Protein 3SMZ (pdb70)

GO terms:
  GO:0005515 protein binding (F, IPI)
  GO:0003723 RNA binding (F, HDA)

InterPro domains:
  IPR000504 RNA recognition motif domain [PF00076] (61-123)
  IPR000504 RNA recognition motif domain [PF00076] (135-203)
  IPR000504 RNA recognition motif domain [PF00076] (251-292)
  IPR000504 RNA recognition motif domain [PS50102] (59-130)
  IPR000504 RNA recognition motif domain [PS50102] (132-210)
  IPR000504 RNA recognition motif domain [SM00360] (60-126)
  IPR000504 RNA recognition motif domain [SM00360] (133-206)
  IPR000504 RNA recognition motif domain [SM00360] (222-295)
  IPR012677 Nucleotide-binding alpha-beta plait domain superfamily [G3DSA:3.30.70.330] (46-209)
  IPR012677 Nucleotide-binding alpha-beta plait domain superfamily [G3DSA:3.30.70.330] (59-129)
  IPR012677 Nucleotide-binding alpha-beta plait domain superfamily [G3DSA:3.30.70.330] (220-320)
  IPR034633 Ribonucleoprotein PTB-binding 1, RNA recognition motif 1 [cd12663] (59-129)
  IPR034635 Ribonucleoprotein PTB-binding 1, RNA recognition motif 3 [cd12667] (219-306)
  IPR035979 RNA-binding domain superfamily [SSF54928] (57-131)
  IPR035979 RNA-binding domain superfamily [SSF54928] (133-300)
  IPR050502 Eukaryotic RNA-binding [PTHR48025] (129-296)

Foldseek 3Di:
DADPPVLLCVQVVQQVQQLLFQFKKKKAQADLPDDQVNVCVVLVVFDWPDWAAPSNRNMIITGTPGSVSLVVCQVVQAQNDDVNGGMHMDRDWAQQKKKKAFADQVQDQVNQCVLLPVLAAFSGKHFQADSRRSTGLGMIMTGHPDNNSSVVSQVVQLQDDDPPTGMHMDGDTSRPDDNQQQQAQKKKKFQPPPPDDPQVVVQVLLPPQHHWPDWDFADDPVRDGPGMIMTGHPGSVSLVVSQVVQAQCDDDPGRMHMGGQRGDDDRVVSRVSVRVSPDD

Organism: Homo sapiens (NCBI:txid9606)

Solvent-accessible surface area: 14560 Å² total; per-residue (Å²): 159,140,45,89,90,128,58,17,132,144,50,48,98,47,12,72,143,46,20,114,55,32,57,80,0,23,0,138,37,9,1,54,86,0,70,63,114,39,0,71,82,38,1,90,124,34,121,31,133,102,8,115,36,61,92,218,157,10,14,0,75,2,8,1,99,54,10,140,43,0,95,40,0,31,112,54,32,75,117,33,150,20,102,152,105,91,2,42,2,75,53,56,85,37,87,2,1,0,0,0,3,39,2,23,61,99,23,58,22,118,84,0,57,106,29,0,120,100,33,15,38,44,39,2,7,0,0,1,8,5,116,130,12,0,41,9,7,3,0,0,0,0,15,2,110,114,107,88,1,0,41,112,0,51,92,79,2,62,40,67,106,41,68,89,25,81,3,25,1,22,104,23,93,3,58,128,20,64,52,74,77,7,28,1,109,3,0,24,0,32,119,17,22,139,70,37,104,105,49,83,54,0,22,166,27,3,45,72,70,44,90,27,99,43,26,80,16,1,61,15,189,106,53,123,51,62,41,11,0,0,0,32,2,115,41,10,115,50,0,17,58,0,22,61,81,4,70,42,67,75,29,73,78,34,126,5,33,5,14,14,6,1,4,73,36,74,0,160,44,1,18,40,32,27,30,67,45,99,71,186

Secondary structure (DSSP, 8-state):
-PPPHHHHHHHHHHHHHHHH---EEEEE---TT--HHHHHHHTTTS-EEEEEEETTTTEEEEEESSHHHHHHHHHHHTT-EETTEEPEEEEPP-S-EEEEES--TT--HHHHHHHHGGGS-EEEEEEEE-TTT--EEEEEEEEESSHHHHHHHHHHHTT-EETTEE-EEEE--GGG--TTTTS-SEEEEE-PPTT---HHHHHHHT-SSS--SEEEEEE-SS--EEEEEEEE-SSHHHHHHHHHHHTT-EETTEE-EEEEPPSSS-HHHHHHHHHHHT--

B-factor: mean 57.38, std 21.61, range [26.53, 153.76]

Radius of gyration: 21.87 Å; Cα contacts (8 Å, |Δi|>4): 564; chains: 1; bounding box: 36×62×56 Å

Nearest PDB structures (foldseek):
  3h2u-assembly1_B  TM=9.002E-01  e=2.496E-55  Homo sapiens
  7uj1-assembly1_A  TM=8.994E-01  e=2.883E-14  Homo sapiens
  6wmz-assembly2_C  TM=8.693E-01  e=1.329E-14  Homo sapiens
  7uk1-assembly1_B  TM=8.068E-01  e=9.817E-14  Homo sapiens
  5wpa-assembly1_A  TM=7.531E-01  e=3.731E-14  Homo sapiens

Structure (mmCIF, N/CA/C/O backbone):
data_3SMZ
#
_entry.id   3SMZ
#
_cell.length_a   104.020
_cell.length_b   104.020
_cell.length_c   50.420
_cell.angle_alpha   90.00
_cell.angle_beta   90.00
_cell.angle_gamma   120.00
#
_symmetry.space_group_name_H-M   'P 65'
#
loop_
_entity.id
_entity.type
_entity.pdbx_description
1 polymer 'Ribonucleoprotein PTB-binding 1'
2 non-polymer 'SULFATE ION'
3 water water
#
loop_
_atom_site.group_PDB
_atom_site.id
_atom_site.type_symbol
_atom_site.label_atom_id
_atom_site.label_alt_id
_atom_site.label_comp_id
_atom_site.label_asym_id
_atom_site.label_entity_id
_atom_site.label_seq_id
_atom_site.pdbx_PDB_ins_code
_atom_site.Cartn_x
_atom_site.Cartn_y
_atom_site.Cartn_z
_atom_site.occupancy
_atom_site.B_iso_or_equiv
_atom_site.auth_seq_id
_atom_site.auth_comp_id
_atom_site.auth_asym_id
_atom_site.auth_atom_id
_atom_site.pdbx_PDB_model_num
ATOM 1 N N . HIS A 1 1 ? 20.780 90.268 4.130 1.00 100.31 37 HIS A N 1
ATOM 2 C CA . HIS A 1 1 ? 21.215 88.908 3.826 1.00 97.37 37 HIS A CA 1
ATOM 3 C C . HIS A 1 1 ? 21.991 88.286 4.994 1.00 98.95 37 HIS A C 1
ATOM 4 O O . HIS A 1 1 ? 22.208 87.074 4.998 1.00 96.59 37 HIS A O 1
ATOM 11 N N . MET A 1 2 ? 22.393 89.104 5.982 1.00 95.73 38 MET A N 1
ATOM 12 C CA . MET A 1 2 ? 23.108 88.626 7.163 1.00 95.42 38 MET A CA 1
ATOM 13 C C . MET A 1 2 ? 22.120 88.503 8.331 1.00 92.90 38 MET A C 1
ATOM 14 O O . MET A 1 2 ? 21.518 89.503 8.739 1.00 94.25 38 MET A O 1
ATOM 19 N N . LEU A 1 3 ? 21.920 87.271 8.831 1.00 81.89 39 LEU A N 1
ATOM 20 C CA . LEU A 1 3 ? 21.044 87.023 9.981 1.00 78.95 39 LEU A CA 1
ATOM 21 C C . LEU A 1 3 ? 21.868 87.231 11.256 1.00 83.26 39 LEU A C 1
ATOM 22 O O . LEU A 1 3 ? 23.097 87.210 11.171 1.00 83.31 39 LEU A O 1
ATOM 27 N N . ASP A 1 4 ? 21.227 87.469 12.423 1.00 81.22 40 ASP A N 1
ATOM 28 C CA . ASP A 1 4 ? 21.997 87.674 13.656 1.00 85.13 40 ASP A CA 1
ATOM 29 C C . ASP A 1 4 ? 22.714 86.369 14.067 1.00 86.70 40 ASP A C 1
ATOM 30 O O . ASP A 1 4 ? 22.208 85.279 13.763 1.00 83.20 40 ASP A O 1
ATOM 35 N N . PRO A 1 5 ? 23.921 86.465 14.684 1.00 84.08 41 PRO A N 1
ATOM 36 C CA . PRO A 1 5 ? 24.683 85.252 15.033 1.00 82.68 41 PRO A CA 1
ATOM 37 C C . PRO A 1 5 ? 23.917 84.208 15.858 1.00 83.27 41 PRO A C 1
ATOM 38 O O . PRO A 1 5 ? 24.339 83.057 15.875 1.00 79.71 41 PRO A O 1
ATOM 42 N N . GLU A 1 6 ? 22.810 84.614 16.529 1.00 80.90 42 GLU A N 1
ATOM 43 C CA . GLU A 1 6 ? 21.942 83.760 17.344 1.00 79.17 42 GLU A CA 1
ATOM 44 C C . GLU A 1 6 ? 21.068 82.891 16.430 1.00 77.93 42 GLU A C 1
ATOM 45 O O . GLU A 1 6 ? 20.914 81.705 16.700 1.00 74.25 42 GLU A O 1
ATOM 51 N N . GLU A 1 7 ? 20.500 83.484 15.360 1.00 74.90 43 GLU A N 1
ATOM 52 C CA . GLU A 1 7 ? 19.665 82.772 14.388 1.00 71.26 43 GLU A CA 1
ATOM 53 C C . GLU A 1 7 ? 20.504 81.766 13.614 1.00 71.41 43 GLU A C 1
ATOM 54 O O . GLU A 1 7 ? 20.076 80.624 13.464 1.00 68.79 43 GLU A O 1
ATOM 60 N N . ILE A 1 8 ? 21.715 82.181 13.175 1.00 67.90 44 ILE A N 1
ATOM 61 C CA . ILE A 1 8 ? 22.677 81.350 12.452 1.00 65.99 44 ILE A CA 1
ATOM 62 C C . ILE A 1 8 ? 23.013 80.108 13.301 1.00 69.81 44 ILE A C 1
ATOM 63 O O . ILE A 1 8 ? 22.902 78.993 12.786 1.00 68.11 44 ILE A O 1
ATOM 68 N N . ARG A 1 9 ? 23.347 80.294 14.602 1.00 68.38 45 ARG A N 1
ATOM 69 C CA . ARG A 1 9 ? 23.665 79.188 15.520 1.00 67.24 45 ARG A CA 1
ATOM 70 C C . ARG A 1 9 ? 22.508 78.165 15.553 1.00 65.45 45 ARG A C 1
ATOM 71 O O . ARG A 1 9 ? 22.742 76.996 15.256 1.00 62.47 45 ARG A O 1
ATOM 79 N N . LYS A 1 10 ? 21.266 78.639 15.822 1.00 60.13 46 LYS A N 1
ATOM 80 C CA . LYS A 1 10 ? 20.031 77.858 15.899 1.00 56.70 46 LYS A CA 1
ATOM 81 C C . LYS A 1 10 ? 19.811 77.024 14.619 1.00 56.66 46 LYS A C 1
ATOM 82 O O . LYS A 1 10 ? 19.514 75.839 14.726 1.00 54.08 46 LYS A O 1
ATOM 88 N N . ARG A 1 11 ? 19.989 77.640 13.431 1.00 51.21 47 ARG A N 1
ATOM 89 C CA . ARG A 1 11 ? 19.813 77.007 12.126 1.00 48.13 47 ARG A CA 1
ATOM 90 C C . ARG A 1 11 ? 20.875 75.939 11.864 1.00 51.52 47 ARG A C 1
ATOM 91 O O . ARG A 1 11 ? 20.520 74.785 11.599 1.00 45.55 47 ARG A O 1
ATOM 99 N N . LEU A 1 12 ? 22.174 76.297 12.014 1.00 52.71 48 LEU A N 1
ATOM 100 C CA . LEU A 1 12 ? 23.266 75.362 11.732 1.00 52.38 48 LEU A CA 1
ATOM 101 C C . LEU A 1 12 ? 23.237 74.139 12.637 1.00 57.25 48 LEU A C 1
ATOM 102 O O . LEU A 1 12 ? 23.441 73.027 12.143 1.00 56.53 48 LEU A O 1
ATOM 107 N N . GLU A 1 13 ? 22.880 74.334 13.912 1.00 54.01 49 GLU A N 1
ATOM 108 C CA . GLU A 1 13 ? 22.777 73.278 14.914 1.00 52.75 49 GLU A CA 1
ATOM 109 C C . GLU A 1 13 ? 21.587 72.368 14.656 1.00 51.59 49 GLU A C 1
ATOM 110 O O . GLU A 1 13 ? 21.714 71.172 14.866 1.00 49.43 49 GLU A O 1
ATOM 116 N N . HIS A 1 14 ? 20.439 72.919 14.232 1.00 49.10 50 HIS A N 1
ATOM 117 C CA . HIS A 1 14 ? 19.259 72.102 13.909 1.00 47.24 50 HIS A CA 1
ATOM 118 C C . HIS A 1 14 ? 19.583 71.176 12.720 1.00 46.77 50 HIS A C 1
ATOM 119 O O . HIS A 1 14 ? 19.331 69.975 12.806 1.00 43.36 50 HIS A O 1
ATOM 126 N N . THR A 1 15 ? 20.173 71.725 11.635 1.00 43.67 51 THR A N 1
ATOM 127 C CA . THR A 1 15 ? 20.565 70.930 10.457 1.00 40.95 51 THR A CA 1
ATOM 128 C C . THR A 1 15 ? 21.573 69.836 10.858 1.00 43.31 51 THR A C 1
ATOM 129 O O . THR A 1 15 ? 21.387 68.691 10.459 1.00 40.27 51 THR A O 1
ATOM 133 N N . GLU A 1 16 ? 22.627 70.198 11.629 1.00 43.85 52 GLU A N 1
ATOM 134 C CA . GLU A 1 16 ? 23.664 69.278 12.101 1.00 45.34 52 GLU A CA 1
ATOM 135 C C . GLU A 1 16 ? 23.036 68.101 12.860 1.00 47.40 52 GLU A C 1
ATOM 136 O O . GLU A 1 16 ? 23.316 66.949 12.527 1.00 44.79 52 GLU A O 1
ATOM 142 N N . ARG A 1 17 ? 22.168 68.420 13.856 1.00 45.45 53 ARG A N 1
ATOM 143 C CA A ARG A 1 17 ? 21.424 67.477 14.701 0.50 44.44 53 ARG A CA 1
ATOM 144 C CA B ARG A 1 17 ? 21.463 67.439 14.691 0.50 44.62 53 ARG A CA 1
ATOM 145 C C . ARG A 1 17 ? 20.567 66.546 13.815 1.00 44.78 53 ARG A C 1
ATOM 146 O O . ARG A 1 17 ? 20.573 65.324 13.980 1.00 41.26 53 ARG A O 1
ATOM 161 N N . GLN A 1 18 ? 19.833 67.136 12.860 1.00 41.74 54 GLN A N 1
ATOM 162 C CA . GLN A 1 18 ? 18.985 66.372 11.957 1.00 39.26 54 GLN A CA 1
ATOM 163 C C . GLN A 1 18 ? 19.829 65.434 11.087 1.00 40.45 54 GLN A C 1
ATOM 164 O O . GLN A 1 18 ? 19.518 64.243 11.013 1.00 37.41 54 GLN A O 1
ATOM 170 N N . PHE A 1 19 ? 20.904 65.956 10.458 1.00 38.56 55 PHE A N 1
ATOM 171 C CA . PHE A 1 19 ? 21.763 65.159 9.575 1.00 38.42 55 PHE A CA 1
ATOM 172 C C . PHE A 1 19 ? 22.370 63.970 10.322 1.00 42.65 55 PHE A C 1
ATOM 173 O O . PHE A 1 19 ? 22.335 62.858 9.801 1.00 41.29 55 PHE A O 1
ATOM 181 N N . ARG A 1 20 ? 22.930 64.215 11.534 1.00 41.56 56 ARG A N 1
ATOM 182 C CA . ARG A 1 20 ? 23.602 63.206 12.350 1.00 42.40 56 ARG A CA 1
ATOM 183 C C . ARG A 1 20 ? 22.637 62.228 13.016 1.00 47.27 56 ARG A C 1
ATOM 184 O O . ARG A 1 20 ? 23.105 61.261 13.610 1.00 48.20 56 ARG A O 1
ATOM 192 N N . ASN A 1 21 ? 21.314 62.449 12.923 1.00 43.33 57 ASN A N 1
ATOM 193 C CA . ASN A 1 21 ? 20.335 61.569 13.549 1.00 42.80 57 ASN A CA 1
ATOM 194 C C . ASN A 1 21 ? 20.098 60.286 12.719 1.00 44.14 57 ASN A C 1
ATOM 195 O O . ASN A 1 21 ? 19.049 60.084 12.106 1.00 43.44 57 ASN A O 1
ATOM 200 N N . ARG A 1 22 ? 21.108 59.432 12.706 1.00 40.62 58 ARG A N 1
ATOM 201 C CA . ARG A 1 22 ? 21.148 58.140 12.018 1.00 38.79 58 ARG A CA 1
ATOM 202 C C . ARG A 1 22 ? 21.568 57.153 13.105 1.00 40.62 58 ARG A C 1
ATOM 203 O O . ARG A 1 22 ? 22.765 57.037 13.412 1.00 39.61 58 ARG A O 1
ATOM 211 N N . ARG A 1 23 ? 20.551 56.491 13.706 1.00 35.13 59 ARG A N 1
ATOM 212 C CA A ARG A 1 23 ? 20.671 55.588 14.864 0.50 35.75 59 ARG A CA 1
ATOM 213 C CA B ARG A 1 23 ? 20.700 55.597 14.863 0.50 35.55 59 ARG A CA 1
ATOM 214 C C . ARG A 1 23 ? 20.792 54.094 14.519 1.00 39.95 59 ARG A C 1
ATOM 215 O O . ARG A 1 23 ? 21.099 53.290 15.398 1.00 41.07 59 ARG A O 1
ATOM 230 N N . LYS A 1 24 ? 20.497 53.716 13.279 1.00 36.24 60 LYS A N 1
ATOM 231 C CA . LYS A 1 24 ? 20.453 52.327 12.835 1.00 35.81 60 LYS A CA 1
ATOM 232 C C . LYS A 1 24 ? 21.711 51.867 12.123 1.00 39.01 60 LYS A C 1
ATOM 233 O O . LYS A 1 24 ? 22.204 52.535 11.217 1.00 38.26 60 LYS A O 1
ATOM 239 N N . ILE A 1 25 ? 22.235 50.703 12.547 1.00 34.34 61 ILE A N 1
ATOM 240 C CA . ILE A 1 25 ? 23.421 50.170 11.905 1.00 33.46 61 ILE A CA 1
ATOM 241 C C . ILE A 1 25 ? 23.153 48.763 11.408 1.00 35.32 61 ILE A C 1
ATOM 242 O O . ILE A 1 25 ? 22.247 48.080 11.878 1.00 34.33 61 ILE A O 1
ATOM 247 N N . LEU A 1 26 ? 23.987 48.324 10.481 1.00 33.09 62 LEU A N 1
ATOM 248 C CA . LEU A 1 26 ? 23.914 46.990 9.938 1.00 33.76 62 LEU A CA 1
ATOM 249 C C . LEU A 1 26 ? 25.260 46.334 10.141 1.00 37.04 62 LEU A C 1
ATOM 250 O O . LEU A 1 26 ? 26.283 46.876 9.735 1.00 36.59 62 LEU A O 1
ATOM 255 N N . ILE A 1 27 ? 25.269 45.203 10.846 1.00 33.66 63 ILE A N 1
ATOM 256 C CA . ILE A 1 27 ? 26.490 44.420 11.054 1.00 32.26 63 ILE A CA 1
ATOM 257 C C . ILE A 1 27 ? 26.420 43.212 10.139 1.00 36.62 63 ILE A C 1
ATOM 258 O O . ILE A 1 27 ? 25.402 42.524 10.108 1.00 37.44 63 ILE A O 1
ATOM 263 N N . ARG A 1 28 ? 27.498 42.954 9.402 1.00 33.89 64 ARG A N 1
ATOM 264 C CA . ARG A 1 28 ? 27.579 41.826 8.486 1.00 34.58 64 ARG A CA 1
ATOM 265 C C . ARG A 1 28 ? 28.817 41.009 8.829 1.00 39.72 64 ARG A C 1
ATOM 266 O O . ARG A 1 28 ? 29.743 41.546 9.417 1.00 38.29 64 ARG A O 1
ATOM 274 N N . GLY A 1 29 ? 28.831 39.738 8.441 1.00 39.24 65 GLY A N 1
ATOM 275 C CA . GLY A 1 29 ? 29.966 38.844 8.646 1.00 40.08 65 GLY A CA 1
ATOM 276 C C . GLY A 1 29 ? 29.959 38.086 9.951 1.00 46.33 65 GLY A C 1
ATOM 277 O O . GLY A 1 29 ? 30.978 37.497 10.315 1.00 48.00 65 GLY A O 1
ATOM 278 N N . LEU A 1 30 ? 28.832 38.103 10.685 1.00 41.67 66 LEU A N 1
ATOM 279 C CA . LEU A 1 30 ? 28.750 37.414 11.974 1.00 41.00 66 LEU A CA 1
ATOM 280 C C . LEU A 1 30 ? 28.793 35.867 11.839 1.00 47.70 66 LEU A C 1
ATOM 281 O O . LEU A 1 30 ? 28.337 35.345 10.827 1.00 47.11 66 LEU A O 1
ATOM 286 N N . PRO A 1 31 ? 29.246 35.124 12.876 1.00 47.51 67 PRO A N 1
ATOM 287 C CA . PRO A 1 31 ? 29.191 33.651 12.8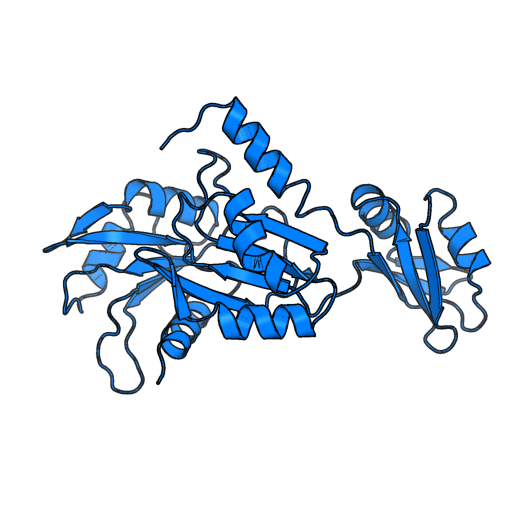06 1.00 49.68 67 PRO A CA 1
ATOM 288 C C . PRO A 1 31 ? 27.760 33.131 12.607 1.00 56.75 67 PRO A C 1
ATOM 289 O O . PRO A 1 31 ? 26.803 33.733 13.112 1.00 55.78 67 PRO A O 1
ATOM 293 N N . GLY A 1 32 ? 27.633 32.032 11.865 1.00 54.47 68 GLY A N 1
ATOM 294 C CA . GLY A 1 32 ? 26.358 31.384 11.565 1.00 55.11 68 GLY A CA 1
ATOM 295 C C . GLY A 1 32 ? 25.583 30.900 12.782 1.00 59.60 68 GLY A C 1
ATOM 296 O O . GLY A 1 32 ? 24.372 30.662 12.684 1.00 61.48 68 GLY A O 1
ATOM 297 N N . ASP A 1 33 ? 26.262 30.795 13.943 1.00 53.29 69 ASP A N 1
ATOM 298 C CA . ASP A 1 33 ? 25.675 30.414 15.227 1.00 52.52 69 ASP A CA 1
ATOM 299 C C . ASP A 1 33 ? 25.549 31.628 16.231 1.00 52.87 69 ASP A C 1
ATOM 300 O O . ASP A 1 33 ? 25.349 31.400 17.432 1.00 53.62 69 ASP A O 1
ATOM 305 N N . VAL A 1 34 ? 25.678 32.889 15.745 1.00 45.37 70 VAL A N 1
ATOM 306 C CA . VAL A 1 34 ? 25.569 34.132 16.552 1.00 42.47 70 VAL A CA 1
ATOM 307 C C . VAL A 1 34 ? 24.154 34.262 17.179 1.00 45.65 70 VAL A C 1
ATOM 308 O O . VAL A 1 34 ? 23.160 33.892 16.559 1.00 45.67 70 VAL A O 1
ATOM 312 N N . THR A 1 35 ? 24.068 34.857 18.365 1.00 41.76 71 THR A N 1
ATOM 313 C CA . THR A 1 35 ? 22.774 35.098 19.011 1.00 40.58 71 THR A CA 1
ATOM 314 C C . THR A 1 35 ? 22.545 36.616 19.214 1.00 40.97 71 THR A C 1
ATOM 315 O O . THR A 1 35 ? 23.502 37.393 19.131 1.00 37.85 71 THR A O 1
ATOM 319 N N . ASN A 1 36 ? 21.289 37.032 19.521 1.00 37.95 72 ASN A N 1
ATOM 320 C CA . ASN A 1 36 ? 21.000 38.439 19.833 1.00 37.05 72 ASN A CA 1
ATOM 321 C C . ASN A 1 36 ? 21.790 38.853 21.073 1.00 39.46 72 ASN A C 1
ATOM 322 O O . ASN A 1 36 ? 22.436 39.909 21.047 1.00 37.64 72 ASN A O 1
ATOM 327 N N . GLN A 1 37 ? 21.798 37.993 22.137 1.00 36.79 73 GLN A N 1
ATOM 328 C CA . GLN A 1 37 ? 22.565 38.272 23.356 1.00 36.16 73 GLN A CA 1
ATOM 329 C C . GLN A 1 37 ? 24.050 38.509 23.061 1.00 38.47 73 GLN A C 1
ATOM 330 O O . GLN A 1 37 ? 24.625 39.434 23.615 1.00 39.13 73 GLN A O 1
ATOM 336 N N . GLU A 1 38 ? 24.659 37.712 22.188 1.00 36.85 74 GLU A N 1
ATOM 337 C CA . GLU A 1 38 ? 26.080 37.873 21.850 1.00 36.72 74 GLU A CA 1
ATOM 338 C C . GLU A 1 38 ? 26.374 39.266 21.230 1.00 38.30 74 GLU A C 1
ATOM 339 O O . GLU A 1 38 ? 27.388 39.894 21.563 1.00 36.81 74 GLU A O 1
ATOM 345 N N . VAL A 1 39 ? 25.497 39.740 20.350 1.00 33.95 75 VAL A N 1
ATOM 346 C CA . VAL A 1 39 ? 25.647 41.071 19.725 1.00 34.00 75 VAL A CA 1
ATOM 347 C C . VAL A 1 39 ? 25.419 42.134 20.808 1.00 35.18 75 VAL A C 1
ATOM 348 O O . VAL A 1 39 ? 26.168 43.101 20.839 1.00 33.24 75 VAL A O 1
ATOM 352 N N . HIS A 1 40 ? 24.419 41.947 21.697 1.00 35.13 76 HIS A N 1
ATOM 353 C CA . HIS A 1 40 ? 24.199 42.865 22.838 1.00 38.17 76 HIS A CA 1
ATOM 354 C C . HIS A 1 40 ? 25.498 42.998 23.691 1.00 40.57 76 HIS A C 1
ATOM 355 O O . HIS A 1 40 ? 25.914 44.114 24.022 1.00 38.96 76 HIS A O 1
ATOM 362 N N . ASP A 1 41 ? 26.145 41.846 23.997 1.00 37.40 77 ASP A N 1
ATOM 363 C CA . ASP A 1 41 ? 27.394 41.766 24.769 1.00 38.83 77 ASP A CA 1
ATOM 364 C C . ASP A 1 41 ? 28.574 42.399 24.013 1.00 41.39 77 ASP A C 1
ATOM 365 O O . ASP A 1 41 ? 29.376 43.101 24.620 1.00 40.60 77 ASP A O 1
ATOM 370 N N . LEU A 1 42 ? 28.659 42.196 22.696 1.00 38.30 78 LEU A N 1
ATOM 371 C CA . LEU A 1 42 ? 29.745 42.797 21.905 1.00 38.42 78 LEU A CA 1
ATOM 372 C C . LEU A 1 42 ? 29.620 44.322 21.969 1.00 42.16 78 LEU A C 1
ATOM 373 O O . LEU A 1 42 ? 30.617 45.018 22.117 1.00 45.44 78 LEU A O 1
ATOM 378 N N . LEU A 1 43 ? 28.388 44.814 21.949 1.00 35.05 79 LEU A N 1
ATOM 379 C CA . LEU A 1 43 ? 28.073 46.237 22.018 1.00 36.57 79 LEU A CA 1
ATOM 380 C C . LEU A 1 43 ? 27.725 46.663 23.487 1.00 42.17 79 LEU A C 1
ATOM 381 O O . LEU A 1 43 ? 26.898 47.556 23.679 1.00 42.13 79 LEU A O 1
ATOM 386 N N . SER A 1 44 ? 28.394 46.066 24.505 1.00 40.78 80 SER A N 1
ATOM 387 C CA . SER A 1 44 ? 28.130 46.350 25.930 1.00 42.53 80 SER A CA 1
ATOM 388 C C . SER A 1 44 ? 28.387 47.832 26.324 1.00 49.31 80 SER A C 1
ATOM 389 O O . SER A 1 44 ? 27.764 48.309 27.269 1.00 49.32 80 SER A O 1
ATOM 392 N N . ASP A 1 45 ? 29.204 48.580 25.559 1.00 47.07 81 ASP A N 1
ATOM 393 C CA . ASP A 1 45 ? 29.435 50.008 25.835 1.00 48.61 81 ASP A CA 1
ATOM 394 C C . ASP A 1 45 ? 28.301 50.912 25.324 1.00 50.25 81 ASP A C 1
ATOM 395 O O . ASP A 1 45 ? 28.354 52.128 25.523 1.00 50.12 81 ASP A O 1
ATOM 400 N N . TYR A 1 46 ? 27.283 50.327 24.658 1.00 45.44 82 TYR A N 1
ATOM 401 C CA . TYR A 1 46 ? 26.182 51.060 24.049 1.00 43.88 82 TYR A CA 1
ATOM 402 C C . TYR A 1 46 ? 24.834 50.559 24.507 1.00 48.21 82 TYR A C 1
ATOM 403 O O . TYR A 1 46 ? 24.637 49.360 24.691 1.00 46.31 82 TYR A O 1
ATOM 412 N N . GLU A 1 47 ? 23.893 51.493 24.660 1.00 47.95 83 GLU A N 1
ATOM 413 C CA . GLU A 1 47 ? 22.517 51.200 25.039 1.00 48.67 83 GLU A CA 1
ATOM 414 C C . GLU A 1 47 ? 21.748 50.909 23.761 1.00 48.18 83 GLU A C 1
ATOM 415 O O . GLU A 1 47 ? 21.692 51.755 22.852 1.00 48.82 83 GLU A O 1
ATOM 421 N N . LEU A 1 48 ? 21.245 49.678 23.630 1.00 40.81 84 LEU A N 1
ATOM 422 C CA . LEU A 1 48 ? 20.582 49.333 22.367 1.00 38.16 84 LEU A CA 1
ATOM 423 C C . LEU A 1 48 ? 19.059 49.292 22.501 1.00 43.65 84 LEU A C 1
ATOM 424 O O . LEU A 1 48 ? 18.533 48.612 23.394 1.00 45.16 84 LEU A O 1
ATOM 429 N N . LYS A 1 49 ? 18.351 50.034 21.611 1.00 36.79 85 LYS A N 1
ATOM 430 C CA . LYS A 1 49 ? 16.901 49.955 21.566 1.00 36.10 85 LYS A CA 1
ATOM 431 C C . LYS A 1 49 ? 16.511 48.617 20.918 1.00 39.16 85 LYS A C 1
ATOM 432 O O . LYS A 1 49 ? 15.669 47.891 21.435 1.00 37.80 85 LYS A O 1
ATOM 438 N N . TYR A 1 50 ? 17.150 48.296 19.794 1.00 34.67 86 TYR A N 1
ATOM 439 C CA . TYR A 1 50 ? 16.846 47.081 19.052 1.00 34.75 86 TYR A CA 1
ATOM 440 C C . TYR A 1 50 ? 18.090 46.361 18.650 1.00 40.27 86 TYR A C 1
ATOM 441 O O . TYR A 1 50 ? 19.090 46.976 18.271 1.00 39.33 86 TYR A O 1
ATOM 450 N N . CYS A 1 51 ? 17.997 45.047 18.664 1.00 38.47 87 CYS A N 1
ATOM 451 C CA . CYS A 1 51 ? 19.048 44.187 18.214 1.00 38.87 87 CYS A CA 1
ATOM 452 C C . CYS A 1 51 ? 18.435 42.917 17.627 1.00 41.82 87 CYS A C 1
ATOM 453 O O . CYS A 1 51 ? 18.013 42.023 18.380 1.00 41.97 87 CYS A O 1
ATOM 456 N N . PHE A 1 52 ? 18.382 42.830 16.284 1.00 35.00 88 PHE A N 1
ATOM 457 C CA . PHE A 1 52 ? 17.789 41.639 15.658 1.00 36.00 88 PHE A CA 1
ATOM 458 C C . PHE A 1 52 ? 18.783 40.920 14.710 1.00 39.84 88 PHE A C 1
ATOM 459 O O . PHE A 1 52 ? 19.192 41.471 13.689 1.00 36.04 88 PHE A O 1
ATOM 467 N N . VAL A 1 53 ? 19.142 39.685 15.047 1.00 41.83 89 VAL A N 1
ATOM 468 C CA . VAL A 1 53 ? 20.051 38.898 14.220 1.00 45.07 89 VAL A CA 1
ATOM 469 C C . VAL A 1 53 ? 19.263 38.201 13.099 1.00 54.06 89 VAL A C 1
ATOM 470 O O . VAL A 1 53 ? 18.102 37.832 13.278 1.00 55.02 89 VAL A O 1
ATOM 474 N N . ASP A 1 54 ? 19.891 38.119 11.924 1.00 52.20 90 ASP A N 1
ATOM 475 C CA . ASP A 1 54 ? 19.440 37.436 10.712 1.00 53.49 90 ASP A CA 1
ATOM 476 C C . ASP A 1 54 ? 20.491 36.347 10.593 1.00 60.06 90 ASP A C 1
ATOM 477 O O . ASP A 1 54 ? 21.526 36.538 9.959 1.00 59.46 90 ASP A O 1
ATOM 482 N N . LYS A 1 55 ? 20.307 35.302 11.414 1.00 58.85 91 LYS A N 1
ATOM 483 C CA . LYS A 1 55 ? 21.159 34.143 11.646 1.00 60.33 91 LYS A CA 1
ATOM 484 C C . LYS A 1 55 ? 21.683 33.459 10.357 1.00 67.28 91 LYS A C 1
ATOM 485 O O . LYS A 1 55 ? 22.836 32.996 10.339 1.00 67.76 91 LYS A O 1
ATOM 491 N N . TYR A 1 56 ? 20.836 33.348 9.320 1.00 64.23 92 TYR A N 1
ATOM 492 C CA . TYR A 1 56 ? 21.222 32.655 8.087 1.00 65.57 92 TYR A CA 1
ATOM 493 C C . TYR A 1 56 ? 21.962 33.587 7.139 1.00 67.44 92 TYR A C 1
ATOM 494 O O . TYR A 1 56 ? 22.551 33.120 6.158 1.00 69.39 92 TYR A O 1
ATOM 503 N N . LYS A 1 57 ? 21.951 34.896 7.439 1.00 58.19 93 LYS A N 1
ATOM 504 C CA . LYS A 1 57 ? 22.635 35.884 6.616 1.00 55.72 93 LYS A CA 1
ATOM 505 C C . LYS A 1 57 ? 23.868 36.449 7.348 1.00 54.29 93 LYS A C 1
ATOM 506 O O . LYS A 1 57 ? 24.575 37.270 6.765 1.00 54.79 93 LYS A O 1
ATOM 512 N N . GLY A 1 58 ? 24.117 35.990 8.589 1.00 46.63 94 GLY A N 1
ATOM 513 C CA . GLY A 1 58 ? 25.194 36.450 9.470 1.00 43.60 94 GLY A CA 1
ATOM 514 C C . GLY A 1 58 ? 25.123 37.953 9.702 1.00 44.71 94 GLY A C 1
ATOM 515 O O . GLY A 1 58 ? 26.147 38.629 9.821 1.00 45.89 94 GLY A O 1
ATOM 516 N N . THR A 1 59 ? 23.909 38.487 9.700 1.00 37.61 95 THR A N 1
ATOM 517 C CA . THR A 1 59 ? 23.612 39.924 9.779 1.00 37.22 95 THR A CA 1
ATOM 518 C C . THR A 1 59 ? 22.901 40.272 11.094 1.00 40.77 95 THR A C 1
ATOM 519 O O . THR A 1 59 ? 22.194 39.436 11.631 1.00 43.24 95 THR A O 1
ATOM 523 N N . ALA A 1 60 ? 23.120 41.488 11.615 1.00 34.05 96 ALA A N 1
ATOM 524 C CA . ALA A 1 60 ? 22.407 42.020 12.766 1.00 32.65 96 ALA A CA 1
ATOM 525 C C . ALA A 1 60 ? 21.971 43.467 12.466 1.00 35.06 96 ALA A C 1
ATOM 526 O O . ALA A 1 60 ? 22.737 44.263 11.911 1.00 33.35 96 ALA A O 1
ATOM 528 N N . PHE A 1 61 ? 20.710 43.766 12.773 1.00 31.44 97 PHE A N 1
ATOM 529 C CA . PHE A 1 61 ? 20.095 45.101 12.602 1.00 30.06 97 PHE A CA 1
ATOM 530 C C . PHE A 1 61 ? 20.033 45.703 13.952 1.00 34.21 97 PHE A C 1
ATOM 531 O O . PHE A 1 61 ? 19.427 45.119 14.847 1.00 34.41 97 PHE A O 1
ATOM 539 N N . VAL A 1 62 ? 20.722 46.809 14.146 1.00 31.63 98 VAL A N 1
ATOM 540 C CA . VAL A 1 62 ? 20.811 47.402 15.473 1.00 31.82 98 VAL A CA 1
ATOM 541 C C . VAL A 1 62 ? 20.383 48.846 15.452 1.00 36.04 98 VAL A C 1
ATOM 542 O O . VAL A 1 62 ? 20.846 49.599 14.595 1.00 36.85 98 VAL A O 1
ATOM 546 N N . THR A 1 63 ? 19.554 49.241 16.442 1.00 32.54 99 THR A N 1
ATOM 547 C CA . THR A 1 63 ? 19.132 50.621 16.659 1.00 33.18 99 THR A CA 1
ATOM 548 C C . THR A 1 63 ? 19.773 51.080 17.955 1.00 37.57 99 THR A C 1
ATOM 549 O O . THR A 1 63 ? 19.508 50.490 18.994 1.00 36.97 99 THR A O 1
ATOM 553 N N . LEU A 1 64 ? 20.597 52.131 17.904 1.00 35.07 100 LEU A N 1
ATOM 554 C CA . LEU A 1 64 ? 21.225 52.658 19.130 1.00 36.23 100 LEU A CA 1
ATOM 555 C C . LEU A 1 64 ? 20.410 53.877 19.620 1.00 43.31 100 LEU A C 1
ATOM 556 O O . LEU A 1 64 ? 19.453 54.247 18.950 1.00 41.98 100 LEU A O 1
ATOM 561 N N . LEU A 1 65 ? 20.756 54.457 20.786 1.00 45.25 101 LEU A N 1
ATOM 562 C CA . LEU A 1 65 ? 20.070 55.581 21.445 1.00 48.33 101 LEU A CA 1
ATOM 563 C C . LEU A 1 65 ? 20.074 56.887 20.607 1.00 50.35 101 LEU A C 1
ATOM 564 O O . LEU A 1 65 ? 19.124 57.669 20.691 1.00 50.43 101 LEU A O 1
ATOM 569 N N . ASN A 1 66 ? 21.156 57.143 19.852 1.00 43.59 102 ASN A N 1
ATOM 570 C CA . ASN A 1 66 ? 21.303 58.362 19.065 1.00 43.18 102 ASN A CA 1
ATOM 571 C C . ASN A 1 66 ? 22.381 58.145 17.986 1.00 45.50 102 ASN A C 1
ATOM 572 O O . ASN A 1 66 ? 22.989 57.077 17.941 1.00 43.55 102 ASN A O 1
ATOM 577 N N . GLY A 1 67 ? 22.577 59.143 17.127 1.00 41.87 103 GLY A N 1
ATOM 578 C CA . GLY A 1 67 ? 23.538 59.090 16.029 1.00 41.29 103 GLY A CA 1
ATOM 579 C C . GLY A 1 67 ? 24.984 59.017 16.474 1.00 45.32 103 GLY A C 1
ATOM 580 O O . GLY A 1 67 ? 25.797 58.346 15.823 1.00 43.87 103 GLY A O 1
ATOM 581 N N . GLU A 1 68 ? 25.311 59.699 17.603 1.00 43.58 104 GLU A N 1
ATOM 582 C CA . GLU A 1 68 ? 26.660 59.723 18.166 1.00 45.17 104 GLU A CA 1
ATOM 583 C C . GLU A 1 68 ? 27.136 58.295 18.547 1.00 48.94 104 GLU A C 1
ATOM 584 O O . GLU A 1 68 ? 28.250 57.899 18.188 1.00 48.80 104 GLU A O 1
ATOM 590 N N . GLN A 1 69 ? 26.297 57.548 19.287 1.00 44.02 105 GLN A N 1
ATOM 591 C CA . GLN A 1 69 ? 26.583 56.174 19.729 1.00 42.86 105 GLN A CA 1
ATOM 592 C C . GLN A 1 69 ? 26.673 55.238 18.507 1.00 44.75 105 GLN A C 1
ATOM 593 O O . GLN A 1 69 ? 27.553 54.390 18.462 1.00 43.73 105 GLN A O 1
ATOM 599 N N . ALA A 1 70 ? 25.784 55.427 17.497 1.00 41.11 106 ALA A N 1
ATOM 600 C CA . ALA A 1 70 ? 25.830 54.660 16.243 1.00 39.29 106 ALA A CA 1
ATOM 601 C C . ALA A 1 70 ? 27.193 54.874 15.517 1.00 41.86 106 ALA A C 1
ATOM 602 O O . ALA A 1 70 ? 27.847 53.897 15.162 1.00 38.76 106 ALA A O 1
ATOM 604 N N . GLU A 1 71 ? 27.667 56.132 15.403 1.00 41.32 107 GLU A N 1
ATOM 605 C CA . GLU A 1 71 ? 28.966 56.456 14.788 1.00 42.65 107 GLU A CA 1
ATOM 606 C C . GLU A 1 71 ? 30.129 55.859 15.595 1.00 45.09 107 GLU A C 1
ATOM 607 O O . GLU A 1 71 ? 31.087 55.335 15.008 1.00 44.31 107 GLU A O 1
ATOM 613 N N . ALA A 1 72 ? 30.030 55.914 16.927 1.00 42.09 108 ALA A N 1
ATOM 614 C CA . ALA A 1 72 ? 31.050 55.379 17.825 1.00 42.75 108 ALA A CA 1
ATOM 615 C C . ALA A 1 72 ? 31.167 53.851 17.676 1.00 45.96 108 ALA A C 1
ATOM 616 O O . ALA A 1 72 ? 32.282 53.335 17.529 1.00 45.50 108 ALA A O 1
ATOM 618 N N . ALA A 1 73 ? 30.014 53.151 17.653 1.00 41.15 109 ALA A N 1
ATOM 619 C CA . ALA A 1 73 ? 29.901 51.698 17.476 1.00 39.68 109 ALA A CA 1
ATOM 620 C C . ALA A 1 73 ? 30.501 51.260 16.131 1.00 39.60 109 ALA A C 1
ATOM 621 O O . ALA A 1 73 ? 31.157 50.227 16.070 1.00 37.08 109 ALA A O 1
ATOM 623 N N . ILE A 1 74 ? 30.302 52.063 15.062 1.00 36.14 110 ILE A N 1
ATOM 624 C CA . ILE A 1 74 ? 30.820 51.766 13.718 1.00 35.92 110 ILE A CA 1
ATOM 625 C C . ILE A 1 74 ? 32.344 51.834 13.728 1.00 43.32 110 ILE A C 1
ATOM 626 O O . ILE A 1 74 ? 33.006 50.891 13.266 1.00 43.63 110 ILE A O 1
ATOM 631 N N . ASN A 1 75 ? 32.901 52.950 14.275 1.00 41.11 111 ASN A N 1
ATOM 632 C CA . ASN A 1 75 ? 34.347 53.136 14.362 1.00 43.12 111 ASN A CA 1
ATOM 633 C C . ASN A 1 75 ? 34.988 52.071 15.229 1.00 45.36 111 ASN A C 1
ATOM 634 O O . ASN A 1 75 ? 36.097 51.651 14.928 1.00 45.28 111 ASN A O 1
ATOM 639 N N . ALA A 1 76 ? 34.280 51.606 16.279 1.00 42.33 112 ALA A N 1
ATOM 640 C CA . ALA A 1 76 ? 34.832 50.602 17.185 1.00 43.13 112 ALA A CA 1
ATOM 641 C C . ALA A 1 76 ? 34.791 49.190 16.616 1.00 44.88 112 ALA A C 1
ATOM 642 O O . ALA A 1 76 ? 35.715 48.439 16.885 1.00 45.88 112 ALA A O 1
ATOM 644 N N . PHE A 1 77 ? 33.733 48.816 15.852 1.00 39.89 113 PHE A N 1
ATOM 645 C CA . PHE A 1 77 ? 33.564 47.423 15.431 1.00 37.86 113 PHE A CA 1
ATOM 646 C C . PHE A 1 77 ? 33.710 47.146 13.937 1.00 40.70 113 PHE A C 1
ATOM 647 O O . PHE A 1 77 ? 33.871 45.977 13.572 1.00 39.69 113 PHE A O 1
ATOM 655 N N . HIS A 1 78 ? 33.712 48.182 13.086 1.00 37.38 114 HIS A N 1
ATOM 656 C CA . HIS A 1 78 ? 33.942 47.968 11.667 1.00 38.86 114 HIS A CA 1
ATOM 657 C C . HIS A 1 78 ? 35.374 47.454 11.472 1.00 45.25 114 HIS A C 1
ATOM 658 O O . HIS A 1 78 ? 36.320 48.033 12.010 1.00 43.89 114 HIS A O 1
ATOM 665 N N . GLN A 1 79 ? 35.490 46.300 10.788 1.00 43.72 115 GLN A N 1
ATOM 666 C CA . GLN A 1 79 ? 36.720 45.570 10.497 1.00 46.14 115 GLN A CA 1
ATOM 667 C C . GLN A 1 79 ? 37.280 44.893 11.766 1.00 51.25 115 GLN A C 1
ATOM 668 O O . GLN A 1 79 ? 38.315 44.253 11.685 1.00 53.84 115 GLN A O 1
ATOM 674 N N . SER A 1 80 ? 36.539 44.919 12.905 1.00 45.82 116 SER A N 1
ATOM 675 C CA . SER A 1 80 ? 36.950 44.167 14.092 1.00 45.05 116 SER A CA 1
ATOM 676 C C . SER A 1 80 ? 36.541 42.705 13.874 1.00 47.88 116 SER A C 1
ATOM 677 O O . SER A 1 80 ? 35.905 42.392 12.872 1.00 45.26 116 SER A O 1
ATOM 680 N N . ARG A 1 81 ? 36.844 41.836 14.825 1.00 45.85 117 ARG A N 1
ATOM 681 C CA . ARG A 1 81 ? 36.567 40.408 14.710 1.00 45.52 117 ARG A CA 1
ATOM 682 C C . ARG A 1 81 ? 35.785 39.858 15.867 1.00 48.77 117 ARG A C 1
ATOM 683 O O . ARG A 1 81 ? 36.021 40.213 17.025 1.00 47.71 117 ARG A O 1
ATOM 691 N N . LEU A 1 82 ? 34.840 38.973 15.545 1.00 45.52 118 LEU A N 1
ATOM 692 C CA . LEU A 1 82 ? 34.065 38.261 16.564 1.00 44.01 118 LEU A CA 1
ATOM 693 C C . LEU A 1 82 ? 34.288 36.787 16.336 1.00 47.90 118 LEU A C 1
ATOM 694 O O . LEU A 1 82 ? 33.889 36.270 15.283 1.00 47.90 118 LEU A O 1
ATOM 699 N N . ARG A 1 83 ? 34.931 36.121 17.291 1.00 45.90 119 ARG A N 1
ATOM 700 C CA . ARG A 1 83 ? 35.259 34.682 17.228 1.00 47.62 119 ARG A CA 1
ATOM 701 C C . ARG A 1 83 ? 35.909 34.364 15.846 1.00 53.07 119 ARG A C 1
ATOM 702 O O . ARG A 1 83 ? 35.486 33.464 15.111 1.00 53.50 119 ARG A O 1
ATOM 710 N N . GLU A 1 84 ? 36.895 35.220 15.487 1.00 50.25 120 GLU A N 1
ATOM 711 C CA . GLU A 1 84 ? 37.739 35.238 14.284 1.00 51.12 120 GLU A CA 1
ATOM 712 C C . GLU A 1 84 ? 36.995 35.631 12.980 1.00 54.75 120 GLU A C 1
ATOM 713 O O . GLU A 1 84 ? 37.641 35.661 11.928 1.00 54.59 120 GLU A O 1
ATOM 719 N N . ARG A 1 85 ? 35.675 35.927 13.032 1.00 48.92 121 ARG A N 1
ATOM 720 C CA . ARG A 1 85 ? 34.957 36.385 11.839 1.00 49.44 121 ARG A CA 1
ATOM 721 C C . ARG A 1 85 ? 35.142 37.893 11.729 1.00 52.20 121 ARG A C 1
ATOM 722 O O . ARG A 1 85 ? 34.864 38.596 12.698 1.00 51.90 121 ARG A O 1
ATOM 730 N N . GLU A 1 86 ? 35.623 38.398 10.591 1.00 48.74 122 GLU A N 1
ATOM 731 C CA . GLU A 1 86 ? 35.751 39.849 10.451 1.00 47.64 122 GLU A CA 1
ATOM 732 C C . GLU A 1 86 ? 34.372 40.479 10.159 1.00 47.48 122 GLU A C 1
ATOM 733 O O . GLU A 1 86 ? 33.610 40.021 9.303 1.00 44.67 122 GLU A O 1
ATOM 739 N N . LEU A 1 87 ? 34.068 41.541 10.883 1.00 42.81 123 LEU A N 1
ATOM 740 C CA . LEU A 1 87 ? 32.781 42.185 10.736 1.00 40.17 123 LEU A CA 1
ATOM 741 C C . LEU A 1 87 ? 32.867 43.405 9.865 1.00 42.86 123 LEU A C 1
ATOM 742 O O . LEU A 1 87 ? 33.923 44.033 9.769 1.00 43.22 123 LEU A O 1
ATOM 747 N N . SER A 1 88 ? 31.762 43.699 9.176 1.00 38.63 124 SER A N 1
ATOM 748 C CA . SER A 1 88 ? 31.560 44.952 8.477 1.00 38.81 124 SER A CA 1
ATOM 749 C C . SER A 1 88 ? 30.426 45.668 9.245 1.00 43.00 124 SER A C 1
ATOM 750 O O . SER A 1 88 ? 29.406 45.044 9.584 1.00 42.84 124 SER A O 1
ATOM 753 N N . VAL A 1 89 ? 30.653 46.931 9.629 1.00 38.18 125 VAL A N 1
ATOM 754 C CA . VAL A 1 89 ? 29.674 47.689 10.407 1.00 35.68 125 VAL A CA 1
ATOM 755 C C . VAL A 1 89 ? 29.510 49.040 9.739 1.00 40.89 125 VAL A C 1
ATOM 756 O O . VAL A 1 89 ? 30.487 49.749 9.504 1.00 40.92 125 VAL A O 1
ATOM 760 N N . GLN A 1 90 ? 28.271 49.396 9.431 1.00 37.72 126 GLN A N 1
ATOM 761 C CA . GLN A 1 90 ? 27.983 50.660 8.756 1.00 37.86 126 GLN A CA 1
ATOM 762 C C . GLN A 1 90 ? 26.608 51.154 9.142 1.00 39.00 126 GLN A C 1
ATOM 763 O O . GLN A 1 90 ? 25.833 50.396 9.709 1.00 36.72 126 GLN A O 1
ATOM 769 N N . LEU A 1 91 ? 26.266 52.392 8.764 1.00 35.83 127 LEU A N 1
ATOM 770 C CA . LEU A 1 91 ? 24.917 52.848 8.998 1.00 34.31 127 LEU A CA 1
ATOM 771 C C . LEU A 1 91 ? 24.018 52.041 8.057 1.00 35.11 127 LEU A C 1
ATOM 772 O O . LEU A 1 91 ? 24.442 51.692 6.957 1.00 34.99 127 LEU A O 1
ATOM 777 N N . GLN A 1 92 ? 22.839 51.649 8.510 1.00 33.20 128 GLN A N 1
ATOM 778 C CA . GLN A 1 92 ? 21.952 50.887 7.630 1.00 33.48 128 GLN A CA 1
ATOM 779 C C . GLN A 1 92 ? 21.574 51.714 6.387 1.00 39.33 128 GLN A C 1
ATOM 780 O O . GLN A 1 92 ? 21.087 52.845 6.551 1.00 39.06 128 GLN A O 1
ATOM 786 N N . PRO A 1 93 ? 21.751 51.155 5.174 1.00 36.58 129 PRO A N 1
ATOM 787 C CA . PRO A 1 93 ? 21.320 51.874 3.964 1.00 37.81 129 PRO A CA 1
ATOM 788 C C . PRO A 1 93 ? 19.822 52.142 3.976 1.00 42.84 129 PRO A C 1
ATOM 789 O O . PRO A 1 93 ? 19.056 51.366 4.562 1.00 42.57 129 PRO A O 1
ATOM 793 N N . THR A 1 94 ? 19.421 53.266 3.388 1.00 40.30 130 THR A N 1
ATOM 794 C CA . THR A 1 94 ? 18.006 53.632 3.227 1.00 39.92 130 THR A CA 1
ATOM 795 C C . THR A 1 94 ? 17.761 53.848 1.740 1.00 41.23 130 THR A C 1
ATOM 796 O O . THR A 1 94 ? 18.665 54.266 1.025 1.00 42.39 130 THR A O 1
ATOM 800 N N . ASP A 1 95 ? 16.562 53.516 1.286 1.00 36.55 131 ASP A N 1
ATOM 801 C CA . ASP A 1 95 ? 16.099 53.730 -0.092 1.00 37.39 131 ASP A CA 1
ATOM 802 C C . ASP A 1 95 ? 14.982 54.802 -0.051 1.00 37.62 131 ASP A C 1
ATOM 803 O O . ASP A 1 95 ? 14.225 54.917 -1.002 1.00 38.27 131 ASP A O 1
ATOM 808 N N . ALA A 1 96 ? 14.865 55.552 1.071 1.00 33.00 132 ALA A N 1
ATOM 809 C CA . ALA A 1 96 ? 13.785 56.526 1.288 1.00 32.45 132 ALA A CA 1
ATOM 810 C C . ALA A 1 96 ? 14.282 57.999 1.474 1.00 33.47 132 ALA A C 1
ATOM 811 O O . ALA A 1 96 ? 13.644 58.780 2.176 1.00 30.49 132 ALA A O 1
ATOM 813 N N . LEU A 1 97 ? 15.406 58.376 0.851 1.00 30.83 133 LEU A N 1
ATOM 814 C CA . LEU A 1 97 ? 15.912 59.738 1.025 1.00 30.05 133 LEU A CA 1
ATOM 815 C C . LEU A 1 97 ? 15.739 60.584 -0.260 1.00 32.02 133 LEU A C 1
ATOM 816 O O . LEU A 1 97 ? 16.159 60.204 -1.350 1.00 31.73 133 LEU A O 1
ATOM 821 N N . LEU A 1 98 ? 15.104 61.739 -0.094 1.00 28.65 134 LEU A N 1
ATOM 822 C CA . LEU A 1 98 ? 14.928 62.692 -1.183 1.00 28.03 134 LEU A CA 1
ATOM 823 C C . LEU A 1 98 ? 15.672 63.979 -0.923 1.00 31.59 134 LEU A C 1
ATOM 824 O O . LEU A 1 98 ? 15.783 64.430 0.230 1.00 30.68 134 LEU A O 1
ATOM 829 N N . CYS A 1 99 ? 16.120 64.615 -2.001 1.00 30.24 135 CYS A N 1
ATOM 830 C CA . CYS A 1 99 ? 16.554 65.983 -1.937 1.00 30.62 135 CYS A CA 1
ATOM 831 C C 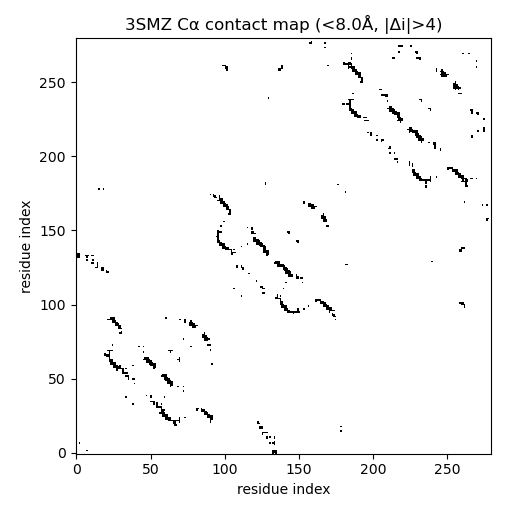. CYS A 1 99 ? 15.466 66.795 -2.643 1.00 31.05 135 CYS A C 1
ATOM 832 O O . CYS A 1 99 ? 15.075 66.443 -3.747 1.00 30.73 135 CYS A O 1
ATOM 835 N N . VAL A 1 100 ? 14.915 67.798 -1.970 1.00 26.53 136 VAL A N 1
ATOM 836 C CA . VAL A 1 100 ? 13.898 68.704 -2.523 1.00 27.76 136 VAL A CA 1
ATOM 837 C C . VAL A 1 100 ? 14.642 69.990 -2.824 1.00 33.33 136 VAL A C 1
ATOM 838 O O . VAL A 1 100 ? 15.180 70.599 -1.897 1.00 31.60 136 VAL A O 1
ATOM 842 N N . ALA A 1 101 ? 14.713 70.380 -4.105 1.00 31.02 137 ALA A N 1
ATOM 843 C CA . ALA A 1 101 ? 15.478 71.567 -4.428 1.00 31.74 137 ALA A CA 1
ATOM 844 C C . ALA A 1 101 ? 14.626 72.610 -5.173 1.00 34.77 137 ALA A C 1
ATOM 845 O O . ALA A 1 101 ? 13.466 72.354 -5.521 1.00 32.66 137 ALA A O 1
ATOM 847 N N . ASN A 1 102 ? 15.196 73.814 -5.324 1.00 32.76 138 ASN A N 1
ATOM 848 C CA . ASN A 1 102 ? 14.617 75.003 -5.934 1.00 33.12 138 ASN A CA 1
ATOM 849 C C . ASN A 1 102 ? 13.467 75.534 -5.070 1.00 35.92 138 ASN A C 1
ATOM 850 O O . ASN A 1 102 ? 12.475 76.058 -5.570 1.00 35.45 138 ASN A O 1
ATOM 855 N N . LE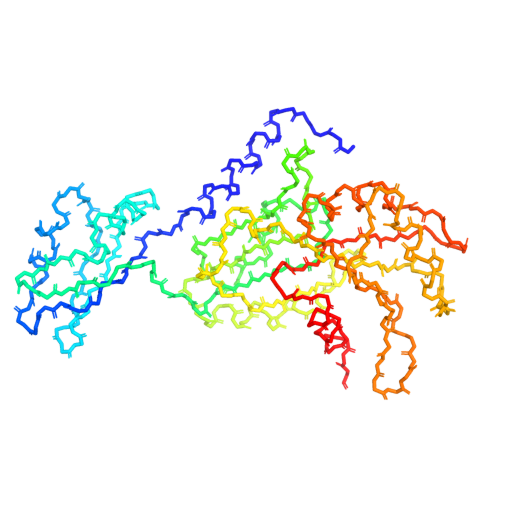U A 1 103 ? 13.643 75.433 -3.744 1.00 32.97 139 LEU A N 1
ATOM 856 C CA . LEU A 1 103 ? 12.726 76.020 -2.756 1.00 32.06 139 LEU A CA 1
ATOM 857 C C . LEU A 1 103 ? 12.967 77.501 -2.681 1.00 36.55 139 LEU A C 1
ATOM 858 O O . LEU A 1 103 ? 14.132 77.900 -2.774 1.00 36.40 139 LEU A O 1
ATOM 863 N N . PRO A 1 104 ? 11.941 78.343 -2.404 1.00 35.01 140 PRO A N 1
ATOM 864 C CA . PRO A 1 104 ? 12.235 79.762 -2.150 1.00 36.59 140 PRO A CA 1
ATOM 865 C C . PRO A 1 104 ? 13.209 79.847 -0.969 1.00 44.54 140 PRO A C 1
ATOM 866 O O . PRO A 1 104 ? 13.005 79.146 0.022 1.00 43.88 140 PRO A O 1
ATOM 870 N N . PRO A 1 105 ? 14.320 80.605 -1.045 1.00 44.88 141 PRO A N 1
ATOM 871 C CA . PRO A 1 105 ? 15.271 80.625 0.093 1.00 45.85 141 PRO A CA 1
ATOM 872 C C . PRO A 1 105 ? 14.674 81.176 1.408 1.00 48.57 141 PRO A C 1
ATOM 873 O O . PRO A 1 105 ? 15.254 80.905 2.451 1.00 49.06 141 PRO A O 1
ATOM 877 N N . SER A 1 106 ? 13.495 81.871 1.389 1.00 43.75 142 SER A N 1
ATOM 878 C CA . SER A 1 106 ? 12.870 82.362 2.643 1.00 44.04 142 SER A CA 1
ATOM 879 C C . SER A 1 106 ? 11.923 81.305 3.272 1.00 45.08 142 SER A C 1
ATOM 880 O O . SER A 1 106 ? 11.388 81.537 4.358 1.00 45.78 142 SER A O 1
ATOM 883 N N . LEU A 1 107 ? 11.706 80.172 2.578 1.00 39.36 143 LEU A N 1
ATOM 884 C CA . LEU A 1 107 ? 10.929 79.023 3.070 1.00 37.56 143 LEU A CA 1
ATOM 885 C C . LEU A 1 107 ? 11.718 78.482 4.278 1.00 40.10 143 LEU A C 1
ATOM 886 O O . LEU A 1 107 ? 12.909 78.198 4.151 1.00 39.63 143 LEU A O 1
ATOM 891 N N . THR A 1 108 ? 11.084 78.457 5.456 1.00 37.46 144 THR A N 1
ATOM 892 C CA . THR A 1 108 ? 11.724 78.068 6.726 1.00 37.38 144 THR A CA 1
ATOM 893 C C . THR A 1 108 ? 11.785 76.540 6.929 1.00 37.22 144 THR A C 1
ATOM 894 O O . THR A 1 108 ? 11.091 75.781 6.264 1.00 33.86 144 THR A O 1
ATOM 898 N N . GLN A 1 109 ? 12.587 76.114 7.912 1.00 36.21 145 GLN A N 1
ATOM 899 C CA . GLN A 1 109 ? 12.734 74.724 8.333 1.00 33.99 145 GLN A CA 1
ATOM 900 C C . GLN A 1 109 ? 11.360 74.120 8.732 1.00 37.21 145 GLN A C 1
ATOM 901 O O . GLN A 1 109 ? 11.039 73.006 8.327 1.00 33.81 145 GLN A O 1
ATOM 907 N N . GLN A 1 110 ? 10.553 74.876 9.493 1.00 38.01 146 GLN A N 1
ATOM 908 C CA . GLN A 1 110 ? 9.225 74.458 9.948 1.00 37.25 146 GLN A CA 1
ATOM 909 C C . GLN A 1 110 ? 8.296 74.281 8.750 1.00 37.23 146 GLN A C 1
ATOM 910 O O . GLN A 1 110 ? 7.545 73.310 8.688 1.00 36.26 146 GLN A O 1
ATOM 916 N N . GLN A 1 111 ? 8.364 75.200 7.791 1.00 32.82 147 GLN A N 1
ATOM 917 C CA . GLN A 1 111 ? 7.554 75.103 6.581 1.00 31.38 147 GLN A CA 1
ATOM 918 C C . GLN A 1 111 ? 7.991 73.939 5.729 1.00 34.60 147 GLN A C 1
ATOM 919 O O . GLN A 1 111 ? 7.140 73.332 5.084 1.00 32.02 147 GLN A O 1
ATOM 925 N N . PHE A 1 112 ? 9.306 73.627 5.709 1.00 33.66 148 PHE A N 1
ATOM 926 C CA . PHE A 1 112 ? 9.826 72.507 4.917 1.00 32.67 148 PHE A CA 1
ATOM 927 C C . PHE A 1 112 ? 9.329 71.174 5.506 1.00 35.98 148 PHE A C 1
ATOM 928 O O . PHE A 1 112 ? 8.959 70.288 4.746 1.00 33.71 148 PHE A O 1
ATOM 936 N N . GLU A 1 113 ? 9.295 71.056 6.846 1.00 34.44 149 GLU A N 1
ATOM 937 C CA . GLU A 1 113 ? 8.766 69.871 7.543 1.00 33.89 149 GLU A CA 1
ATOM 938 C C . GLU A 1 113 ? 7.293 69.745 7.227 1.00 36.39 149 GLU A C 1
ATOM 939 O O . GLU A 1 113 ? 6.820 68.649 6.969 1.00 34.23 149 GLU A O 1
ATOM 945 N N . GLU A 1 114 ? 6.558 70.885 7.247 1.00 33.85 150 GLU A N 1
ATOM 946 C CA . GLU A 1 114 ? 5.122 70.886 6.959 1.00 34.81 150 GLU A CA 1
ATOM 947 C C . GLU A 1 114 ? 4.820 70.520 5.474 1.00 35.73 150 GLU A C 1
ATOM 948 O O . GLU A 1 114 ? 3.756 69.970 5.185 1.00 33.20 150 GLU A O 1
ATOM 954 N N . LEU A 1 115 ? 5.776 70.757 4.580 1.00 32.93 151 LEU A N 1
ATOM 955 C CA . LEU A 1 115 ? 5.653 70.406 3.166 1.00 32.27 151 LEU A CA 1
ATOM 956 C C . LEU A 1 115 ? 5.827 68.869 2.936 1.00 34.90 151 LEU A C 1
ATOM 957 O O . LEU A 1 115 ? 5.110 68.286 2.135 1.00 35.26 151 LEU A O 1
ATOM 962 N N . VAL A 1 116 ? 6.765 68.246 3.628 1.00 30.47 152 VAL A N 1
ATOM 963 C CA . VAL A 1 116 ? 7.133 66.840 3.399 1.00 29.75 152 VAL A CA 1
ATOM 964 C C . VAL A 1 116 ? 6.485 65.836 4.384 1.00 34.97 152 VAL A C 1
ATOM 965 O O . VAL A 1 116 ? 6.246 64.684 3.993 1.00 33.58 152 VAL A O 1
ATOM 969 N N . ARG A 1 117 ? 6.146 66.270 5.623 1.00 34.48 153 ARG A N 1
ATOM 970 C CA . ARG A 1 117 ? 5.510 65.396 6.622 1.00 35.25 153 ARG A CA 1
ATOM 971 C C . ARG A 1 117 ? 4.139 64.770 6.146 1.00 40.51 153 ARG A C 1
ATOM 972 O O . ARG A 1 117 ? 3.849 63.659 6.585 1.00 41.21 153 ARG A O 1
ATOM 980 N N . PRO A 1 118 ? 3.266 65.406 5.317 1.00 38.98 154 PRO A N 1
ATOM 981 C CA . PRO A 1 118 ? 1.983 64.741 4.982 1.00 39.86 154 PRO A CA 1
ATOM 982 C C . PRO A 1 118 ? 2.142 63.385 4.303 1.00 43.50 154 PRO A C 1
ATOM 983 O O . PRO A 1 118 ? 1.229 62.548 4.390 1.00 44.25 154 PRO A O 1
ATOM 987 N N . PHE A 1 119 ? 3.320 63.131 3.682 1.00 37.33 155 PHE A N 1
ATOM 988 C CA . PHE A 1 119 ? 3.509 61.894 2.936 1.00 35.27 155 PHE A CA 1
ATOM 989 C C . PHE A 1 119 ? 3.852 60.680 3.807 1.00 38.01 155 PHE A C 1
ATOM 990 O O . PHE A 1 119 ? 3.677 59.562 3.348 1.00 36.42 155 PHE A O 1
ATOM 998 N N . GLY A 1 120 ? 4.228 60.898 5.063 1.00 36.73 156 GLY A N 1
ATOM 999 C CA . GLY A 1 120 ? 4.591 59.819 5.982 1.00 36.16 156 GLY A CA 1
ATOM 1000 C C . GLY A 1 120 ? 5.607 60.285 6.995 1.00 39.52 156 GLY A C 1
ATOM 1001 O O . GLY A 1 120 ? 6.154 61.390 6.852 1.00 37.73 156 GLY A O 1
ATOM 1002 N N . SER A 1 121 ? 5.838 59.467 8.050 1.00 37.29 157 SER A N 1
ATOM 1003 C CA . SER A 1 121 ? 6.750 59.831 9.142 1.00 37.15 157 SER A CA 1
ATOM 1004 C C . SER A 1 121 ? 8.199 59.915 8.657 1.00 39.44 157 SER A C 1
ATOM 1005 O O . SER A 1 121 ? 8.628 59.181 7.749 1.00 37.09 157 SER A O 1
ATOM 1008 N N . LEU A 1 122 ? 8.941 60.834 9.271 1.00 36.48 158 LEU A N 1
ATOM 1009 C CA . LEU A 1 122 ? 10.310 61.144 8.874 1.00 35.45 158 LEU A CA 1
ATOM 1010 C C . LEU A 1 122 ? 11.344 60.713 9.867 1.00 40.24 158 LEU A C 1
ATOM 1011 O O . LEU A 1 122 ? 11.154 60.841 11.077 1.00 40.27 158 LEU A O 1
ATOM 1016 N N . GLU A 1 123 ? 12.468 60.230 9.339 1.00 36.69 159 GLU A N 1
ATOM 1017 C CA . GLU A 1 123 ? 13.641 59.879 10.120 1.00 36.01 159 GLU A CA 1
ATOM 1018 C C . GLU A 1 123 ? 14.510 61.108 10.261 1.00 39.72 159 GLU A C 1
ATOM 1019 O O . GLU A 1 123 ? 15.082 61.337 11.328 1.00 39.51 159 GLU A O 1
ATOM 1025 N N . ARG A 1 124 ? 14.659 61.878 9.149 1.00 34.14 160 ARG A N 1
ATOM 1026 C CA . ARG A 1 124 ? 15.455 63.115 9.113 1.00 34.18 160 ARG A CA 1
ATOM 1027 C C . ARG A 1 124 ? 14.773 64.118 8.208 1.00 35.23 160 ARG A C 1
ATOM 1028 O O . ARG A 1 124 ? 14.176 63.731 7.215 1.00 34.46 160 ARG A O 1
ATOM 1036 N N . CYS A 1 125 ? 14.843 65.388 8.555 1.00 32.07 161 CYS A N 1
ATOM 1037 C CA . CYS A 1 125 ? 14.265 66.449 7.743 1.00 31.95 161 CYS A CA 1
ATOM 1038 C C . CYS A 1 125 ? 15.018 67.739 7.983 1.00 35.65 161 CYS A C 1
ATOM 1039 O O . CYS A 1 125 ? 14.941 68.312 9.076 1.00 35.11 161 CYS A O 1
ATOM 1042 N N . PHE A 1 126 ? 15.715 68.242 6.949 1.00 31.07 162 PHE A N 1
ATOM 1043 C CA . PHE A 1 126 ? 16.466 69.483 7.170 1.00 30.92 162 PHE A CA 1
ATOM 1044 C C . PHE A 1 126 ? 16.753 70.247 5.909 1.00 33.31 162 PHE A C 1
ATOM 1045 O O . PHE A 1 126 ? 17.066 69.658 4.870 1.00 32.89 162 PHE A O 1
ATOM 1053 N N . LEU A 1 127 ? 16.768 71.561 6.035 1.00 32.72 163 LEU A N 1
ATOM 1054 C CA . LEU A 1 127 ? 17.258 72.479 5.006 1.00 33.04 163 LEU A CA 1
ATOM 1055 C C . LEU A 1 127 ? 18.777 72.532 5.158 1.00 40.70 163 LEU A C 1
ATOM 1056 O O . LEU A 1 127 ? 19.290 72.244 6.242 1.00 41.61 163 LEU A O 1
ATOM 1061 N N . VAL A 1 128 ? 19.487 72.902 4.103 1.00 38.00 164 VAL A N 1
ATOM 1062 C CA . VAL A 1 128 ? 20.930 73.121 4.161 1.00 39.52 164 VAL A CA 1
ATOM 1063 C C . VAL A 1 128 ? 21.119 74.641 4.081 1.00 45.44 164 VAL A C 1
ATOM 1064 O O . VAL A 1 128 ? 20.523 75.313 3.228 1.00 44.05 164 VAL A O 1
ATOM 1068 N N . TYR A 1 129 ? 21.890 75.181 5.016 1.00 44.89 165 TYR A N 1
ATOM 1069 C CA . TYR A 1 129 ? 22.126 76.612 5.106 1.00 46.80 165 TYR A CA 1
ATOM 1070 C C . TYR A 1 129 ? 23.568 76.987 4.834 1.00 53.51 165 TYR A C 1
ATOM 1071 O O . TYR A 1 129 ? 24.486 76.205 5.096 1.00 52.31 165 TYR A O 1
ATOM 1080 N N . SER A 1 130 ? 23.764 78.210 4.351 1.00 52.59 166 SER A N 1
ATOM 1081 C CA . SER A 1 130 ? 25.086 78.793 4.208 1.00 56.33 166 SER A CA 1
ATOM 1082 C C . SER A 1 130 ? 25.667 78.969 5.632 1.00 64.27 166 SER A C 1
ATOM 1083 O O . SER A 1 130 ? 24.996 79.554 6.488 1.00 64.42 166 SER A O 1
ATOM 1086 N N . GLU A 1 131 ? 26.863 78.414 5.906 1.00 63.20 167 GLU A N 1
ATOM 1087 C CA . GLU A 1 131 ? 27.483 78.538 7.231 1.00 66.11 167 GLU A CA 1
ATOM 1088 C C . GLU A 1 131 ? 27.855 79.996 7.568 1.00 74.72 167 GLU A C 1
ATOM 1089 O O . GLU A 1 131 ? 27.845 80.363 8.745 1.00 77.61 167 GLU A O 1
ATOM 1095 N N . ARG A 1 132 ? 28.156 80.814 6.534 1.00 72.17 168 ARG A N 1
ATOM 1096 C CA A ARG A 1 132 ? 28.535 82.222 6.672 0.50 75.06 168 ARG A CA 1
ATOM 1097 C CA B ARG A 1 132 ? 28.531 82.218 6.684 0.50 75.24 168 ARG A CA 1
ATOM 1098 C C . ARG A 1 132 ? 27.326 83.090 7.070 1.00 78.35 168 ARG A C 1
ATOM 1099 O O . ARG A 1 132 ? 27.371 83.760 8.102 1.00 80.26 168 ARG A O 1
ATOM 1114 N N . THR A 1 133 ? 26.249 83.085 6.247 1.00 71.83 169 THR A N 1
ATOM 1115 C CA . THR A 1 133 ? 25.044 83.909 6.447 1.00 70.52 169 THR A CA 1
ATOM 1116 C C . THR A 1 133 ? 23.889 83.264 7.229 1.00 69.13 169 THR A C 1
ATOM 1117 O O . THR A 1 133 ? 23.041 83.997 7.744 1.00 69.05 169 THR A O 1
ATOM 1121 N N . GLY A 1 134 ? 23.804 81.937 7.238 1.00 61.29 170 GLY A N 1
ATOM 1122 C CA . GLY A 1 134 ? 22.671 81.249 7.855 1.00 58.20 170 GLY A CA 1
ATOM 1123 C C . GLY A 1 134 ? 21.458 81.218 6.931 1.00 57.00 170 GLY A C 1
ATOM 1124 O O . GLY A 1 134 ? 20.388 80.732 7.313 1.00 54.68 170 GLY A O 1
ATOM 1125 N N . GLN A 1 135 ? 21.614 81.720 5.695 1.00 51.79 171 GLN A N 1
ATOM 1126 C CA . GLN A 1 135 ? 20.540 81.725 4.704 1.00 49.23 171 GLN A CA 1
ATOM 1127 C C . GLN A 1 135 ? 20.362 80.343 4.071 1.00 49.85 171 GLN A C 1
ATOM 1128 O O . GLN A 1 135 ? 21.342 79.643 3.816 1.00 49.97 171 GLN A O 1
ATOM 1134 N N . SER A 1 136 ? 19.104 79.969 3.780 1.00 42.61 172 SER A N 1
ATOM 1135 C CA . SER A 1 136 ? 18.804 78.710 3.112 1.00 40.14 172 SER A CA 1
ATOM 1136 C C . SER A 1 136 ? 19.381 78.724 1.721 1.00 46.13 172 SER A C 1
ATOM 1137 O O . SER A 1 136 ? 19.338 79.751 1.036 1.00 47.08 172 SER A O 1
ATOM 1140 N N . LYS A 1 137 ? 19.946 77.585 1.315 1.00 43.97 173 LYS A N 1
ATOM 1141 C CA . LYS A 1 137 ? 20.476 77.383 -0.032 1.00 43.93 173 LYS A CA 1
ATOM 1142 C C . LYS A 1 137 ? 19.320 76.923 -0.985 1.00 45.07 173 LYS A C 1
ATOM 1143 O O . LYS A 1 137 ? 19.553 76.622 -2.156 1.00 44.97 173 LYS A O 1
ATOM 1149 N N . GLY A 1 138 ? 18.094 76.889 -0.459 1.00 39.85 174 GLY A N 1
ATOM 1150 C CA . GLY A 1 138 ? 16.885 76.519 -1.193 1.00 37.50 174 GLY A CA 1
ATOM 1151 C C . GLY A 1 138 ? 16.681 75.034 -1.399 1.00 38.86 174 GLY A C 1
ATOM 1152 O O . GLY A 1 138 ? 15.871 74.633 -2.239 1.00 38.16 174 GLY A O 1
ATOM 1153 N N . TYR A 1 139 ? 17.445 74.197 -0.691 1.00 34.58 175 TYR A N 1
ATOM 1154 C CA . TYR A 1 139 ? 17.218 72.776 -0.819 1.00 33.30 175 TYR A CA 1
ATOM 1155 C C . TYR A 1 139 ? 17.317 72.130 0.554 1.00 36.22 175 TYR A C 1
ATOM 1156 O O . TYR A 1 139 ? 17.998 72.650 1.438 1.00 36.53 175 TYR A O 1
ATOM 1165 N N . GLY A 1 140 ? 16.635 71.002 0.695 1.00 32.64 176 GLY A N 1
ATOM 1166 C CA . GLY A 1 140 ? 16.616 70.214 1.920 1.00 32.58 176 GLY A CA 1
ATOM 1167 C C . GLY A 1 140 ? 16.494 68.719 1.676 1.00 34.18 176 GLY A C 1
ATOM 1168 O O . GLY A 1 140 ? 16.247 68.263 0.556 1.00 32.17 176 GLY A O 1
ATOM 1169 N N . PHE A 1 141 ? 16.648 67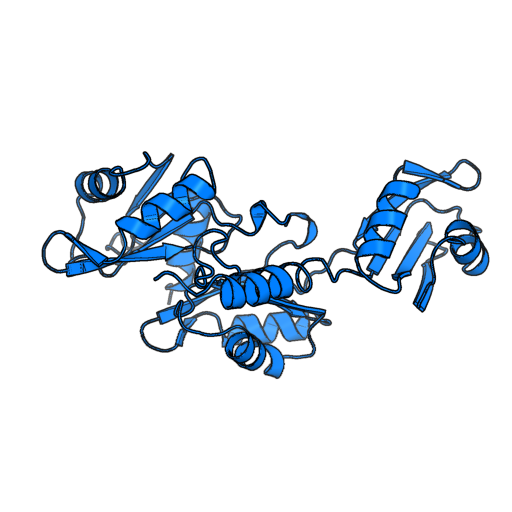.952 2.733 1.00 31.53 177 PHE A N 1
ATOM 1170 C CA . PHE A 1 141 ? 16.578 66.509 2.652 1.00 30.71 177 PHE A CA 1
ATOM 1171 C C . PHE A 1 141 ? 15.455 66.018 3.512 1.00 33.20 177 PHE A C 1
ATOM 1172 O O . PHE A 1 141 ? 15.221 66.529 4.603 1.00 31.93 177 PHE A O 1
ATOM 1180 N N . ALA A 1 142 ? 14.741 65.034 2.991 1.00 30.94 178 ALA A N 1
ATOM 1181 C CA . ALA A 1 142 ? 13.628 64.413 3.667 1.00 30.63 178 ALA A CA 1
ATOM 1182 C C . ALA A 1 142 ? 13.849 62.899 3.596 1.00 33.17 178 ALA A C 1
ATOM 1183 O O . ALA A 1 142 ? 13.834 62.320 2.505 1.00 32.62 178 ALA A O 1
ATOM 1185 N N . GLU A 1 143 ? 14.195 62.289 4.744 1.00 29.83 179 GLU A N 1
ATOM 1186 C CA . GLU A 1 143 ? 14.399 60.840 4.818 1.00 30.12 179 GLU A CA 1
ATOM 1187 C C . GLU A 1 143 ? 13.184 60.229 5.496 1.00 33.34 179 GLU A C 1
ATOM 1188 O O . GLU A 1 143 ? 12.899 60.518 6.664 1.00 33.18 179 GLU A O 1
ATOM 1194 N N . TYR A 1 144 ? 12.440 59.429 4.758 1.00 28.79 180 TYR A N 1
ATOM 1195 C CA . TYR A 1 144 ? 11.238 58.853 5.356 1.00 28.94 180 TYR A CA 1
ATOM 1196 C C . TYR A 1 144 ? 11.537 57.506 5.976 1.00 33.52 180 TYR A C 1
ATOM 1197 O O . TYR A 1 144 ? 12.500 56.862 5.580 1.00 29.31 180 TYR A O 1
ATOM 1206 N N . MET A 1 145 ? 10.680 57.070 6.926 1.00 33.83 181 MET A N 1
ATOM 1207 C CA . MET A 1 145 ? 10.748 55.741 7.544 1.00 34.84 181 MET A CA 1
ATOM 1208 C C . MET A 1 145 ? 10.473 54.655 6.478 1.00 36.51 181 MET A C 1
ATOM 1209 O O . MET A 1 145 ? 11.077 53.584 6.502 1.00 36.37 181 MET A O 1
ATOM 1214 N N . LYS A 1 146 ? 9.588 54.967 5.507 1.00 32.10 182 LYS A N 1
ATOM 1215 C CA . LYS A 1 146 ? 9.166 54.009 4.500 1.00 32.39 182 LYS A CA 1
ATOM 1216 C C . LYS A 1 146 ? 9.409 54.513 3.079 1.00 34.50 182 LYS A C 1
ATOM 1217 O O . LYS A 1 146 ? 9.100 55.648 2.771 1.00 31.41 182 LYS A O 1
ATOM 1223 N N . LYS A 1 147 ? 9.930 53.641 2.209 1.00 31.77 183 LYS A N 1
ATOM 1224 C CA . LYS A 1 147 ? 10.170 53.940 0.794 1.00 32.75 183 LYS A CA 1
ATOM 1225 C C . LYS A 1 147 ? 8.893 54.463 0.089 1.00 37.31 183 LYS A C 1
ATOM 1226 O O . LYS A 1 147 ? 8.997 55.366 -0.747 1.00 37.55 183 LYS A O 1
ATOM 1232 N N . ASP A 1 148 ? 7.707 53.880 0.395 1.00 33.75 184 ASP A N 1
ATOM 1233 C CA . ASP A 1 148 ? 6.436 54.293 -0.223 1.00 34.62 184 ASP A CA 1
ATOM 1234 C C . ASP A 1 148 ? 6.080 55.731 0.119 1.00 36.26 184 ASP A C 1
ATOM 1235 O O . ASP A 1 148 ? 5.517 56.429 -0.727 1.00 34.23 184 ASP A O 1
ATOM 1240 N N . SER A 1 149 ? 6.405 56.194 1.342 1.00 34.27 185 SER A N 1
ATOM 1241 C CA . SER A 1 149 ? 6.158 57.597 1.703 1.00 33.35 185 SER A CA 1
ATOM 1242 C C . SER A 1 149 ? 6.988 58.522 0.781 1.00 34.83 185 SER A C 1
ATOM 1243 O O . SER A 1 149 ? 6.462 59.522 0.267 1.00 34.88 185 SER A O 1
ATOM 1246 N N . ALA A 1 150 ? 8.286 58.164 0.583 1.00 30.26 186 ALA A N 1
ATOM 1247 C CA . ALA A 1 150 ? 9.230 58.900 -0.272 1.00 30.49 186 ALA A CA 1
ATOM 1248 C C . ALA A 1 150 ? 8.786 58.893 -1.735 1.00 33.87 186 ALA A C 1
ATOM 1249 O O . ALA A 1 150 ? 8.883 59.923 -2.400 1.00 33.01 186 ALA A O 1
ATOM 1251 N N . ALA A 1 151 ? 8.277 57.749 -2.227 1.00 32.66 187 ALA A N 1
ATOM 1252 C CA . ALA A 1 151 ? 7.794 57.619 -3.608 1.00 33.01 187 ALA A CA 1
ATOM 1253 C C . ALA A 1 151 ? 6.617 58.572 -3.866 1.00 33.52 187 ALA A C 1
ATOM 1254 O O . ALA A 1 151 ? 6.570 59.247 -4.905 1.00 30.80 187 ALA A O 1
ATOM 1256 N N . ARG A 1 152 ? 5.681 58.642 -2.908 1.00 31.92 188 ARG A N 1
ATOM 1257 C CA . ARG A 1 152 ? 4.507 59.514 -3.012 1.00 32.31 188 ARG A CA 1
ATOM 1258 C C . ARG A 1 152 ? 4.900 60.980 -2.876 1.00 34.13 188 ARG A C 1
ATOM 1259 O O . ARG A 1 152 ? 4.380 61.820 -3.615 1.00 34.45 188 ARG A O 1
ATOM 1267 N N . ALA A 1 153 ? 5.844 61.275 -1.988 1.00 30.51 189 ALA A N 1
ATOM 1268 C CA . ALA A 1 153 ? 6.331 62.654 -1.813 1.00 30.08 189 ALA A CA 1
ATOM 1269 C C . ALA A 1 153 ? 7.014 63.148 -3.099 1.00 31.98 189 ALA A C 1
ATOM 1270 O O . ALA A 1 153 ? 6.764 64.267 -3.521 1.00 30.25 189 ALA A O 1
ATOM 1272 N N . LYS A 1 154 ? 7.842 62.307 -3.747 1.00 30.89 190 LYS A N 1
ATOM 1273 C CA . LYS A 1 154 ? 8.528 62.734 -4.969 1.00 30.52 190 LYS A CA 1
ATOM 1274 C C . LYS A 1 154 ? 7.513 62.960 -6.115 1.00 34.67 190 LYS A C 1
ATOM 1275 O O . LYS A 1 154 ? 7.563 63.984 -6.814 1.00 33.69 190 LYS A O 1
ATOM 1281 N N . SER A 1 155 ? 6.562 62.038 -6.267 1.00 31.92 191 SER A N 1
ATOM 1282 C CA . SER A 1 155 ? 5.563 62.137 -7.337 1.00 32.39 191 SER A CA 1
ATOM 1283 C C . SER A 1 155 ? 4.735 63.431 -7.187 1.00 36.32 191 SER A C 1
ATOM 1284 O O . SER A 1 155 ? 4.439 64.099 -8.179 1.00 35.06 191 SER A O 1
ATOM 1287 N N . ASP A 1 156 ? 4.419 63.809 -5.951 1.00 34.11 192 ASP A N 1
ATOM 1288 C CA . ASP A 1 156 ? 3.640 65.017 -5.737 1.00 33.80 192 ASP A CA 1
ATOM 1289 C C . ASP A 1 156 ? 4.478 66.314 -5.916 1.00 35.27 192 ASP A C 1
ATOM 1290 O O . ASP A 1 156 ? 4.046 67.234 -6.623 1.00 34.25 192 ASP A O 1
ATOM 1295 N N . LEU A 1 157 ? 5.642 66.376 -5.266 1.00 29.05 193 LEU A N 1
ATOM 1296 C CA . LEU A 1 157 ? 6.491 67.559 -5.170 1.00 28.21 193 LEU A CA 1
ATOM 1297 C C . LEU A 1 157 ? 7.296 67.866 -6.424 1.00 32.24 193 LEU A C 1
ATOM 1298 O O . LEU A 1 157 ? 7.571 69.045 -6.668 1.00 29.46 193 LEU A O 1
ATOM 1303 N N . LEU A 1 158 ? 7.704 66.837 -7.201 1.00 31.04 194 LEU A N 1
ATOM 1304 C CA . LEU A 1 158 ? 8.431 67.074 -8.451 1.00 31.32 194 LEU A CA 1
ATOM 1305 C C . LEU A 1 158 ? 7.540 67.899 -9.422 1.00 33.85 194 LEU A C 1
ATOM 1306 O O . LEU A 1 158 ? 6.459 67.468 -9.816 1.00 32.45 194 LEU A O 1
ATOM 1311 N N . GLY A 1 159 ? 7.995 69.092 -9.757 1.00 31.53 195 GLY A N 1
ATOM 1312 C CA . GLY A 1 159 ? 7.257 69.984 -10.650 1.00 30.91 195 GLY A CA 1
ATOM 1313 C C . GLY A 1 159 ? 6.209 70.821 -9.942 1.00 34.11 195 GLY A C 1
ATOM 1314 O O . GLY A 1 159 ? 5.484 71.569 -10.595 1.00 32.97 195 GLY A O 1
ATOM 1315 N N . LYS A 1 160 ? 6.116 70.720 -8.602 1.00 31.16 196 LYS A N 1
ATOM 1316 C CA . LYS A 1 160 ? 5.148 71.503 -7.844 1.00 31.05 196 LYS A CA 1
ATOM 1317 C C . LYS A 1 160 ? 5.521 73.001 -7.878 1.00 34.04 196 LYS A C 1
ATOM 1318 O O . LYS A 1 160 ? 6.670 73.353 -7.577 1.00 33.27 196 LYS A O 1
ATOM 1324 N N . PRO A 1 161 ? 4.550 73.881 -8.213 1.00 31.01 197 PRO A N 1
ATOM 1325 C CA . PRO A 1 161 ? 4.806 75.330 -8.117 1.00 31.36 197 PRO A CA 1
ATOM 1326 C C . PRO A 1 161 ? 4.747 75.792 -6.644 1.00 35.22 197 PRO A C 1
ATOM 1327 O O . PRO A 1 161 ? 3.808 75.453 -5.911 1.00 33.25 197 PRO A O 1
ATOM 1331 N N . LEU A 1 162 ? 5.786 76.514 -6.191 1.00 32.47 198 LEU A N 1
ATOM 1332 C CA . LEU A 1 162 ? 5.851 77.033 -4.824 1.00 33.20 198 LEU A CA 1
ATOM 1333 C C . LEU A 1 162 ? 6.321 78.464 -4.914 1.00 36.85 198 LEU A C 1
ATOM 1334 O O . LEU A 1 162 ? 7.506 78.720 -5.089 1.00 36.26 198 LEU A O 1
ATOM 1339 N N . GLY A 1 163 ? 5.369 79.386 -4.871 1.00 36.58 199 GLY A N 1
ATOM 1340 C CA . GLY A 1 163 ? 5.658 80.800 -5.066 1.00 38.00 199 GLY A CA 1
ATOM 1341 C C . GLY A 1 163 ? 6.247 81.037 -6.455 1.00 42.49 199 GLY A C 1
ATOM 1342 O O . GLY A 1 163 ? 5.732 80.481 -7.425 1.00 41.71 199 GLY A O 1
ATOM 1343 N N . PRO A 1 164 ? 7.379 81.776 -6.595 1.00 40.80 200 PRO A N 1
ATOM 1344 C CA . PRO A 1 164 ? 7.964 81.985 -7.945 1.00 40.91 200 PRO A CA 1
ATOM 1345 C C . PRO A 1 164 ? 8.885 80.833 -8.390 1.00 42.83 200 PRO A C 1
ATOM 1346 O O . PRO A 1 164 ? 9.743 81.006 -9.261 1.00 42.45 200 PRO A O 1
ATOM 1350 N N . ARG A 1 165 ? 8.726 79.663 -7.768 1.00 36.57 201 ARG A N 1
ATOM 1351 C CA . ARG A 1 165 ? 9.579 78.530 -8.056 1.00 36.32 201 ARG A CA 1
ATOM 1352 C C . ARG A 1 165 ? 8.781 77.301 -8.465 1.00 38.86 201 ARG A C 1
ATOM 1353 O O . ARG A 1 165 ? 7.644 77.132 -8.047 1.00 38.19 201 ARG A O 1
ATOM 1361 N N . THR A 1 166 ? 9.416 76.427 -9.243 1.00 35.34 202 THR A N 1
ATOM 1362 C CA . THR A 1 166 ? 8.962 75.087 -9.584 1.00 33.82 202 THR A CA 1
ATOM 1363 C C . THR A 1 166 ? 9.946 74.143 -8.867 1.00 35.31 202 THR A C 1
ATOM 1364 O O . THR A 1 166 ? 11.143 74.197 -9.149 1.00 34.59 202 THR A O 1
ATOM 1368 N N . LEU A 1 167 ? 9.455 73.273 -7.992 1.00 30.70 203 LEU A N 1
ATOM 1369 C CA . LEU A 1 167 ? 10.332 72.366 -7.241 1.00 29.30 203 LEU A CA 1
ATOM 1370 C C . LEU A 1 167 ? 10.932 71.245 -8.052 1.00 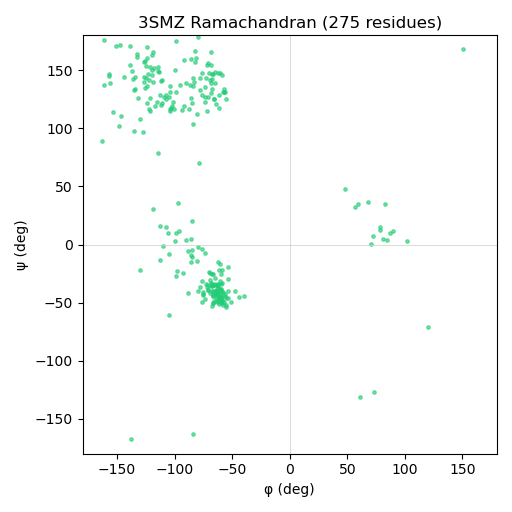34.96 203 LEU A C 1
ATOM 1371 O O . LEU A 1 167 ? 10.281 70.663 -8.916 1.00 35.07 203 LEU A O 1
ATOM 1376 N N . TYR A 1 168 ? 12.178 70.910 -7.727 1.00 34.03 204 TYR A N 1
ATOM 1377 C CA . TYR A 1 168 ? 12.882 69.763 -8.295 1.00 34.12 204 TYR A CA 1
ATOM 1378 C C . TYR A 1 168 ? 13.085 68.720 -7.180 1.00 34.97 204 TYR A C 1
ATOM 1379 O O . TYR A 1 168 ? 13.378 69.095 -6.044 1.00 34.96 204 TYR A O 1
ATOM 1388 N N . VAL A 1 169 ? 12.936 67.428 -7.487 1.00 30.93 205 VAL A N 1
ATOM 1389 C CA . VAL A 1 169 ? 13.153 66.396 -6.459 1.00 30.69 205 VAL A CA 1
ATOM 1390 C C . VAL A 1 169 ? 13.971 65.265 -7.042 1.00 37.83 205 VAL A C 1
ATOM 1391 O O . VAL A 1 169 ? 13.676 64.809 -8.149 1.00 38.15 205 VAL A O 1
ATOM 1395 N N . HIS A 1 170 ? 15.004 64.808 -6.319 1.00 36.91 206 HIS A N 1
ATOM 1396 C CA . HIS A 1 170 ? 15.690 63.631 -6.785 1.00 39.13 206 HIS A CA 1
ATOM 1397 C C . HIS A 1 170 ? 15.995 62.692 -5.633 1.00 39.27 206 HIS A C 1
ATOM 1398 O O . HIS A 1 170 ? 16.102 63.115 -4.475 1.00 37.19 206 HIS A O 1
ATOM 1405 N N . TRP A 1 171 ? 16.019 61.391 -5.941 1.00 36.77 207 TRP A N 1
ATOM 1406 C CA . TRP A 1 171 ? 16.402 60.357 -4.958 1.00 36.40 207 TRP A CA 1
ATOM 1407 C C . TRP A 1 171 ? 17.863 60.529 -4.652 1.00 39.44 207 TRP A C 1
ATOM 1408 O O . TRP A 1 171 ? 18.643 60.722 -5.577 1.00 40.21 207 TRP A O 1
ATOM 1419 N N . THR A 1 172 ? 18.247 60.496 -3.385 1.00 37.23 208 THR A N 1
ATOM 1420 C CA . THR A 1 172 ? 19.659 60.664 -3.007 1.00 37.93 208 THR A CA 1
ATOM 1421 C C . THR A 1 172 ? 20.104 59.453 -2.231 1.00 39.32 208 THR A C 1
ATOM 1422 O O . THR A 1 172 ? 19.342 58.955 -1.400 1.00 37.28 208 THR A O 1
ATOM 1426 N N . ASP A 1 173 ? 21.346 59.006 -2.471 1.00 37.21 209 ASP A N 1
ATOM 1427 C CA . ASP A 1 173 ? 21.960 57.920 -1.695 1.00 37.23 209 ASP A CA 1
ATOM 1428 C C . ASP A 1 173 ? 22.500 58.530 -0.372 1.00 40.05 209 ASP A C 1
ATOM 1429 O O . ASP A 1 173 ? 23.432 5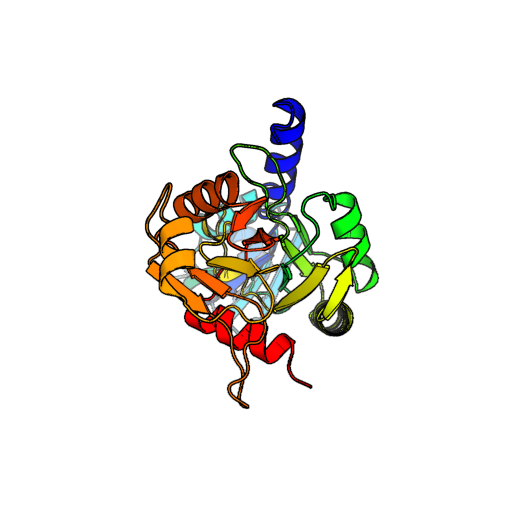9.325 -0.409 1.00 38.78 209 ASP A O 1
ATOM 1434 N N . ALA A 1 174 ? 21.897 58.177 0.769 1.00 40.01 210 ALA A N 1
ATOM 1435 C CA . ALA A 1 174 ? 22.273 58.666 2.113 1.00 41.15 210 ALA A CA 1
ATOM 1436 C C . ALA A 1 174 ? 23.703 58.324 2.500 1.00 51.41 210 ALA A C 1
ATOM 1437 O O . ALA A 1 174 ? 24.350 59.117 3.194 1.00 53.16 210 ALA A O 1
ATOM 1439 N N . GLY A 1 175 ? 24.178 57.153 2.050 1.00 49.44 211 GLY A N 1
ATOM 1440 C CA . GLY A 1 175 ? 25.510 56.640 2.346 1.00 50.44 211 GLY A CA 1
ATOM 1441 C C . GLY A 1 175 ? 26.635 57.539 1.881 1.00 57.61 211 GLY A C 1
ATOM 1442 O O . GLY A 1 175 ? 27.710 57.540 2.485 1.00 59.16 211 GLY A O 1
ATOM 1443 N N . GLN A 1 176 ? 26.376 58.364 0.857 1.00 54.69 212 GLN A N 1
ATOM 1444 C CA . GLN A 1 176 ? 27.399 59.250 0.289 1.00 56.98 212 GLN A CA 1
ATOM 1445 C C . GLN A 1 176 ? 27.338 60.725 0.768 1.00 59.80 212 GLN A C 1
ATOM 1446 O O . GLN A 1 176 ? 28.155 61.530 0.314 1.00 61.69 212 GLN A O 1
ATOM 1452 N N . LEU A 1 177 ? 26.426 61.072 1.693 1.00 52.85 213 LEU A N 1
ATOM 1453 C CA . LEU A 1 177 ? 26.380 62.436 2.222 1.00 52.23 213 LEU A CA 1
ATOM 1454 C C . LEU A 1 177 ? 27.267 62.580 3.455 1.00 56.88 213 LEU A C 1
ATOM 1455 O O . LEU A 1 177 ? 27.312 61.690 4.301 1.00 55.94 213 LEU A O 1
ATOM 1460 N N . THR A 1 178 ? 27.979 63.704 3.542 1.00 55.13 214 THR A N 1
ATOM 1461 C CA . THR A 1 178 ? 28.816 64.102 4.678 1.00 56.43 214 THR A CA 1
ATOM 1462 C C . THR A 1 178 ? 28.453 65.560 4.979 1.00 61.09 214 THR A C 1
ATOM 1463 O O . THR A 1 178 ? 27.859 66.193 4.088 1.00 58.27 214 THR A O 1
ATOM 1467 N N . PRO A 1 179 ? 28.800 66.146 6.164 1.00 59.14 215 PRO A N 1
ATOM 1468 C CA . PRO A 1 179 ? 28.463 67.566 6.401 1.00 59.88 215 PRO A CA 1
ATOM 1469 C C . PRO A 1 179 ? 28.969 68.503 5.295 1.00 63.68 215 PRO A C 1
ATOM 1470 O O . PRO A 1 179 ? 28.327 69.513 5.023 1.00 63.03 215 PRO A O 1
ATOM 1474 N N . ALA A 1 180 ? 30.086 68.145 4.638 1.00 60.59 216 ALA A N 1
ATOM 1475 C CA . ALA A 1 180 ? 30.677 68.934 3.558 1.00 61.81 216 ALA A CA 1
ATOM 1476 C C . ALA A 1 180 ? 29.954 68.717 2.225 1.00 61.10 216 ALA A C 1
ATOM 1477 O O . ALA A 1 180 ? 29.785 69.672 1.472 1.00 61.30 216 ALA A O 1
ATOM 1479 N N . LEU A 1 181 ? 29.557 67.471 1.922 1.00 54.71 217 LEU A N 1
ATOM 1480 C CA . LEU A 1 181 ? 28.894 67.128 0.665 1.00 53.84 217 LEU A CA 1
ATOM 1481 C C . LEU A 1 181 ? 27.398 67.561 0.645 1.00 54.55 217 LEU A C 1
ATOM 1482 O O . LEU A 1 181 ? 26.734 67.432 -0.386 1.00 52.69 217 LEU A O 1
ATOM 1487 N N . LEU A 1 182 ? 26.892 68.106 1.772 1.00 49.71 218 LEU A N 1
ATOM 1488 C CA . LEU A 1 182 ? 25.548 68.667 1.862 1.00 47.80 218 LEU A CA 1
ATOM 1489 C C . LEU A 1 182 ? 25.495 69.951 1.035 1.00 52.04 218 LEU A C 1
ATOM 1490 O O . LEU A 1 182 ? 24.425 70.336 0.570 1.00 49.80 218 LEU A O 1
ATOM 1495 N N . HIS A 1 183 ? 26.668 70.598 0.843 1.00 50.50 219 HIS A N 1
ATOM 1496 C CA . HIS A 1 183 ? 26.799 71.857 0.106 1.00 51.79 219 HIS A CA 1
ATOM 1497 C C . HIS A 1 183 ? 27.138 71.564 -1.337 1.00 55.75 219 HIS A C 1
ATOM 1498 O O . HIS A 1 183 ? 28.146 70.932 -1.645 1.00 57.51 219 HIS A O 1
ATOM 1505 N N . SER A 1 184 ? 26.214 71.945 -2.211 1.00 51.14 220 SER A N 1
ATOM 1506 C CA . SER A 1 184 ? 26.262 71.735 -3.644 1.00 50.55 220 SER A CA 1
ATOM 1507 C C . SER A 1 184 ? 27.399 72.488 -4.295 1.00 57.45 220 SER A C 1
ATOM 1508 O O . SER A 1 184 ? 27.742 73.587 -3.866 1.00 55.71 220 SER A O 1
ATOM 1511 N N . ARG A 1 185 ? 27.935 71.908 -5.369 1.00 44.77 221 ARG A N 1
ATOM 1512 C CA . ARG A 1 185 ? 28.993 72.521 -6.186 1.00 50.10 221 ARG A CA 1
ATOM 1513 C C . ARG A 1 185 ? 28.403 73.052 -7.519 1.00 57.68 221 ARG A C 1
ATOM 1514 O O . ARG A 1 185 ? 29.100 73.759 -8.255 1.00 59.13 221 ARG A O 1
ATOM 1522 N N . CYS A 1 186 ? 27.113 72.729 -7.794 1.00 54.80 222 CYS A N 1
ATOM 1523 C CA . CYS A 1 186 ? 26.348 73.102 -8.996 1.00 54.78 222 CYS A CA 1
ATOM 1524 C C . CYS A 1 186 ? 25.346 74.228 -8.722 1.00 57.04 222 CYS A C 1
ATOM 1525 O O . CYS A 1 186 ? 24.613 74.190 -7.731 1.00 54.25 222 CYS A O 1
ATOM 1528 N N . LEU A 1 187 ? 25.282 75.199 -9.654 1.00 54.33 223 LEU A N 1
ATOM 1529 C CA . LEU A 1 187 ? 24.337 76.318 -9.599 1.00 52.82 223 LEU A CA 1
ATOM 1530 C C . LEU A 1 187 ? 23.401 76.291 -10.790 1.00 55.29 223 LEU A C 1
ATOM 1531 O O . LEU A 1 187 ? 23.771 75.789 -11.858 1.00 55.00 223 LEU A O 1
ATOM 1536 N N . CYS A 1 188 ? 22.187 76.829 -10.612 1.00 50.39 224 CYS A N 1
ATOM 1537 C CA . CYS A 1 188 ? 21.235 76.968 -11.709 1.00 50.06 224 CYS A CA 1
ATOM 1538 C C . CYS A 1 188 ? 20.969 78.446 -11.909 1.00 53.07 224 CYS A C 1
ATOM 1539 O O . CYS A 1 188 ? 20.557 79.125 -10.967 1.00 53.75 224 CYS A O 1
ATOM 1542 N N . VAL A 1 189 ? 21.286 78.956 -13.109 1.00 50.14 225 VAL A N 1
ATOM 1543 C CA . VAL A 1 189 ? 21.061 80.343 -13.520 1.00 50.16 225 VAL A CA 1
ATOM 1544 C C . VAL A 1 189 ? 19.816 80.355 -14.420 1.00 55.07 225 VAL A C 1
ATOM 1545 O O . VAL A 1 189 ? 19.795 79.701 -15.459 1.00 54.26 225 VAL A O 1
ATOM 1549 N N . ASP A 1 190 ? 18.770 81.075 -14.010 1.00 53.07 226 ASP A N 1
ATOM 1550 C CA . ASP A 1 190 ? 17.587 81.208 -14.858 1.00 54.62 226 ASP A CA 1
ATOM 1551 C C . ASP A 1 190 ? 17.129 82.681 -14.794 1.00 60.07 226 ASP A C 1
ATOM 1552 O O . ASP A 1 190 ? 17.911 83.533 -14.346 1.00 59.38 226 ASP A O 1
ATOM 1557 N N . ARG A 1 191 ? 15.905 82.997 -15.280 1.00 59.64 227 ARG A N 1
ATOM 1558 C CA . ARG A 1 191 ? 15.390 84.370 -15.390 1.00 61.55 227 ARG A CA 1
ATOM 1559 C C . ARG A 1 191 ? 16.350 85.154 -16.289 1.00 67.86 227 ARG A C 1
ATOM 1560 O O . ARG A 1 191 ? 16.620 86.346 -16.078 1.00 70.03 227 ARG A O 1
ATOM 1568 N N . LEU A 1 192 ? 16.890 84.431 -17.289 1.00 63.21 228 LEU A N 1
ATOM 1569 C CA . LEU A 1 192 ? 17.753 84.960 -18.322 1.00 65.53 228 LEU A CA 1
ATOM 1570 C C . LEU A 1 192 ? 16.901 85.828 -19.250 1.00 73.16 228 LEU A C 1
ATOM 1571 O O . LEU A 1 192 ? 15.690 85.579 -19.342 1.00 72.27 228 LEU A O 1
ATOM 1576 N N . PRO A 1 193 ? 17.457 86.813 -19.996 1.00 73.40 229 PRO A N 1
ATOM 1577 C CA . PRO A 1 193 ? 16.614 87.514 -20.972 1.00 77.23 229 PRO A CA 1
ATOM 1578 C C . PRO A 1 193 ? 16.023 86.478 -21.946 1.00 81.53 229 PRO A C 1
ATOM 1579 O O . PRO A 1 193 ? 16.771 85.570 -22.338 1.00 78.56 229 PRO A O 1
ATOM 1583 N N . PRO A 1 194 ? 14.696 86.509 -22.275 1.00 80.20 230 PRO A N 1
ATOM 1584 C CA . PRO A 1 194 ? 14.145 85.483 -23.188 1.00 80.77 230 PRO A CA 1
ATOM 1585 C C . PRO A 1 194 ? 14.899 85.455 -24.519 1.00 88.66 230 PRO A C 1
ATOM 1586 O O . PRO A 1 194 ? 15.174 86.506 -25.096 1.00 91.27 230 PRO A O 1
ATOM 1590 N N . GLY A 1 195 ? 15.299 84.262 -24.942 1.00 85.56 231 GLY A N 1
ATOM 1591 C CA . GLY A 1 195 ? 16.075 84.085 -26.165 1.00 88.52 231 GLY A CA 1
ATOM 1592 C C . GLY A 1 195 ? 17.567 84.313 -25.978 1.00 92.52 231 GLY A C 1
ATOM 1593 O O . GLY A 1 195 ? 18.224 84.830 -26.881 1.00 95.43 231 GLY A O 1
ATOM 1594 N N . PHE A 1 196 ? 18.118 83.946 -24.800 1.00 86.24 232 PHE A N 1
ATOM 1595 C CA . PHE A 1 196 ? 19.552 84.076 -24.501 1.00 85.36 232 PHE A CA 1
ATOM 1596 C C . PHE A 1 196 ? 20.271 82.832 -25.035 1.00 89.97 232 PHE A C 1
ATOM 1597 O O . PHE A 1 196 ? 19.893 81.723 -24.665 1.00 87.51 232 PHE A O 1
ATOM 1605 N N . ASN A 1 197 ? 21.265 83.003 -25.943 1.00 90.05 233 ASN A N 1
ATOM 1606 C CA . ASN A 1 197 ? 21.958 81.869 -26.569 1.00 90.83 233 ASN A CA 1
ATOM 1607 C C . ASN A 1 197 ? 23.500 81.966 -26.516 1.00 97.16 233 ASN A C 1
ATOM 1608 O O . ASN A 1 197 ? 24.170 80.931 -26.621 1.00 96.73 233 ASN A O 1
ATOM 1613 N N . ASP A 1 198 ? 24.072 83.175 -26.359 1.00 95.58 234 ASP A N 1
ATOM 1614 C CA . ASP A 1 198 ? 25.530 83.268 -26.297 1.00 96.11 234 ASP A CA 1
ATOM 1615 C C . ASP A 1 198 ? 26.007 82.993 -24.854 1.00 95.61 234 ASP A C 1
ATOM 1616 O O . ASP A 1 198 ? 25.888 83.842 -23.969 1.00 93.77 234 ASP A O 1
ATOM 1621 N N . VAL A 1 199 ? 26.540 81.775 -24.653 1.00 91.04 235 VAL A N 1
ATOM 1622 C CA . VAL A 1 199 ? 27.023 81.186 -23.393 1.00 88.22 235 VAL A CA 1
ATOM 1623 C C . VAL A 1 199 ? 28.150 82.017 -22.729 1.00 91.30 235 VAL A C 1
ATOM 1624 O O . VAL A 1 199 ? 28.077 82.300 -21.532 1.00 88.21 235 VAL A O 1
ATOM 1628 N N . ASP A 1 200 ? 29.191 82.364 -23.514 1.00 89.89 236 ASP A N 1
ATOM 1629 C CA . ASP A 1 200 ? 30.431 83.045 -23.132 1.00 90.60 236 ASP A CA 1
ATOM 1630 C C . ASP A 1 200 ? 30.294 84.262 -22.173 1.00 93.05 236 ASP A C 1
ATOM 1631 O O . ASP A 1 200 ? 31.097 84.364 -21.245 1.00 91.77 236 ASP A O 1
ATOM 1636 N N . ALA A 1 201 ? 29.340 85.190 -22.408 1.00 90.04 237 ALA A N 1
ATOM 1637 C CA . ALA A 1 201 ? 29.174 86.399 -21.572 1.00 89.30 237 ALA A CA 1
ATOM 1638 C C . ALA A 1 201 ? 28.609 86.073 -20.176 1.00 89.04 237 ALA A C 1
ATOM 1639 O O . ALA A 1 201 ? 28.982 86.732 -19.204 1.00 88.75 237 ALA A O 1
ATOM 1641 N N . LEU A 1 202 ? 27.716 85.068 -20.085 1.00 82.13 238 LEU A N 1
ATOM 1642 C CA . LEU A 1 202 ? 27.101 84.618 -18.821 1.00 78.85 238 LEU A CA 1
ATOM 1643 C C . LEU A 1 202 ? 28.177 83.994 -17.900 1.00 80.70 238 LEU A C 1
ATOM 1644 O O . LEU A 1 202 ? 28.312 84.393 -16.739 1.00 78.94 238 LEU A O 1
ATOM 1649 N N . CYS A 1 203 ? 28.964 83.058 -18.450 1.00 77.62 239 CYS A N 1
ATOM 1650 C CA . CYS A 1 203 ? 30.054 82.369 -17.765 1.00 77.39 239 CYS A CA 1
ATOM 1651 C C . CYS A 1 203 ? 31.108 83.362 -17.252 1.00 82.25 239 CYS A C 1
ATOM 1652 O O . CYS A 1 203 ? 31.551 83.220 -16.107 1.00 80.95 239 CYS A O 1
ATOM 1655 N N . ARG A 1 204 ? 31.441 84.403 -18.055 1.00 80.37 240 ARG A N 1
ATOM 1656 C CA . ARG A 1 204 ? 32.388 85.453 -17.660 1.00 82.63 240 ARG A CA 1
ATOM 1657 C C . ARG A 1 204 ? 31.799 86.336 -16.535 1.00 86.02 240 ARG A C 1
ATOM 1658 O O . ARG A 1 204 ? 32.538 86.760 -15.642 1.00 86.96 240 ARG A O 1
ATOM 1666 N N . ALA A 1 205 ? 30.468 86.584 -16.567 1.00 80.70 241 ALA A N 1
ATOM 1667 C CA . ALA A 1 205 ? 29.763 87.362 -15.537 1.00 79.67 241 ALA A CA 1
ATOM 1668 C C . ALA A 1 205 ? 29.695 86.574 -14.211 1.00 79.72 241 ALA A C 1
ATOM 1669 O O . ALA A 1 205 ? 29.581 87.173 -13.140 1.00 80.71 241 ALA A O 1
ATOM 1671 N N . LEU A 1 206 ? 29.799 85.236 -14.291 1.00 72.06 242 LEU A N 1
ATOM 1672 C CA . LEU A 1 206 ? 29.813 84.343 -13.126 1.00 69.42 242 LEU A CA 1
ATOM 1673 C C . LEU A 1 206 ? 31.274 83.940 -12.765 1.00 74.89 242 LEU A C 1
ATOM 1674 O O . LEU A 1 206 ? 31.501 83.078 -11.904 1.00 74.37 242 LEU A O 1
ATOM 1679 N N . SER A 1 207 ? 32.256 84.615 -13.402 1.00 72.04 243 SER A N 1
ATOM 1680 C CA . SER A 1 207 ? 33.683 84.412 -13.167 1.00 72.83 243 SER A CA 1
ATOM 1681 C C . SER A 1 207 ? 34.269 85.591 -12.360 1.00 79.06 243 SER A C 1
ATOM 1682 O O . SER A 1 207 ? 35.485 85.668 -12.162 1.00 80.22 243 SER A O 1
ATOM 1685 N N . ALA A 1 208 ? 33.382 86.472 -11.843 1.00 76.38 244 ALA A N 1
ATOM 1686 C CA . ALA A 1 208 ? 33.719 87.656 -11.042 1.00 79.13 244 ALA A CA 1
ATOM 1687 C C . ALA A 1 208 ? 34.517 87.297 -9.770 1.00 84.25 244 ALA A C 1
ATOM 1688 O O . ALA A 1 208 ? 35.472 88.010 -9.439 1.00 85.91 244 ALA A O 1
ATOM 1690 N N . VAL A 1 209 ? 34.139 86.186 -9.080 1.00 79.54 245 VAL A N 1
ATOM 1691 C CA . VAL A 1 209 ? 34.825 85.727 -7.864 1.00 81.26 245 VAL A CA 1
ATOM 1692 C C . VAL A 1 209 ? 35.690 84.494 -8.203 1.00 86.72 245 VAL A C 1
ATOM 1693 O O . VAL A 1 209 ? 36.915 84.551 -8.034 1.00 89.09 245 VAL A O 1
ATOM 1697 N N . HIS A 1 210 ? 35.057 83.400 -8.688 1.00 80.57 246 HIS A N 1
ATOM 1698 C CA . HIS A 1 210 ? 35.748 82.158 -9.059 1.00 80.56 246 HIS A CA 1
ATOM 1699 C C . HIS A 1 210 ? 35.387 81.743 -10.491 1.00 83.06 246 HIS A C 1
ATOM 1700 O O . HIS A 1 210 ? 34.340 82.134 -11.002 1.00 81.32 246 HIS A O 1
ATOM 1707 N N . SER A 1 211 ? 36.259 80.948 -11.128 1.00 80.95 247 SER A N 1
ATOM 1708 C CA . SER A 1 211 ? 36.104 80.464 -12.499 1.00 80.19 247 SER A CA 1
ATOM 1709 C C . SER A 1 211 ? 35.391 79.104 -12.518 1.00 81.64 247 SER A C 1
ATOM 1710 O O . SER A 1 211 ? 35.920 78.151 -11.941 1.00 82.52 247 SER A O 1
ATOM 1713 N N . PRO A 1 212 ? 34.209 78.978 -13.173 1.00 75.40 248 PRO A N 1
ATOM 1714 C CA . PRO A 1 212 ? 33.505 77.678 -13.177 1.00 73.68 248 PRO A CA 1
ATOM 1715 C C . PRO A 1 212 ? 34.190 76.576 -14.002 1.00 78.95 248 PRO A C 1
ATOM 1716 O O . PRO A 1 212 ? 34.801 76.849 -15.034 1.00 79.43 248 PRO A O 1
ATOM 1720 N N . THR A 1 213 ? 34.040 75.316 -13.534 1.00 76.11 249 THR A N 1
ATOM 1721 C CA . THR A 1 213 ? 34.581 74.080 -14.122 1.00 78.28 249 THR A CA 1
ATOM 1722 C C . THR A 1 213 ? 33.610 73.566 -15.204 1.00 80.92 249 THR A C 1
ATOM 1723 O O . THR A 1 213 ? 33.975 72.730 -16.031 1.00 81.74 249 THR A O 1
ATOM 1727 N N . PHE A 1 214 ? 32.382 74.100 -15.198 1.00 75.71 250 PHE A N 1
ATOM 1728 C CA . PHE A 1 214 ? 31.299 73.796 -16.127 1.00 74.75 250 PHE A CA 1
ATOM 1729 C C . PHE A 1 214 ? 30.360 75.004 -16.147 1.00 77.95 250 PHE A C 1
ATOM 1730 O O . PHE A 1 214 ? 30.132 75.624 -15.103 1.00 75.62 250 PHE A O 1
ATOM 1738 N N . CYS A 1 215 ? 29.873 75.374 -17.346 1.00 75.34 251 CYS A N 1
ATOM 1739 C CA . CYS A 1 215 ? 28.967 76.501 -17.572 1.00 73.60 251 CYS A CA 1
ATOM 1740 C C . CYS A 1 215 ? 28.315 76.347 -18.944 1.00 76.65 251 CYS A C 1
ATOM 1741 O O . CYS A 1 215 ? 28.822 76.843 -19.953 1.00 77.60 251 CYS A O 1
ATOM 1744 N N . GLN A 1 216 ? 27.175 75.642 -18.958 1.00 71.62 252 GLN A N 1
ATOM 1745 C CA . GLN A 1 216 ? 26.395 75.314 -20.144 1.00 71.52 252 GLN A CA 1
ATOM 1746 C C . GLN A 1 216 ? 24.970 75.879 -20.080 1.00 74.24 252 GLN A C 1
ATOM 1747 O O . GLN A 1 216 ? 24.388 75.987 -18.996 1.00 70.95 252 GLN A O 1
ATOM 1753 N N . LEU A 1 217 ? 24.401 76.182 -21.264 1.00 71.94 253 LEU A N 1
ATOM 1754 C CA . LEU A 1 217 ? 23.031 76.652 -21.477 1.00 71.10 253 LEU A CA 1
ATOM 1755 C C . LEU A 1 217 ? 22.144 75.456 -21.809 1.00 74.19 253 LEU A C 1
ATOM 1756 O O . LEU A 1 217 ? 22.556 74.585 -22.584 1.00 74.70 253 LEU A O 1
ATOM 1761 N N . ALA A 1 218 ? 20.939 75.403 -21.217 1.00 69.17 254 ALA A N 1
ATOM 1762 C CA . ALA A 1 218 ? 19.996 74.306 -21.429 1.00 69.42 254 ALA A CA 1
ATOM 1763 C C . ALA A 1 218 ? 19.158 74.463 -22.703 1.00 79.28 254 ALA A C 1
ATOM 1764 O O . ALA A 1 218 ? 18.708 75.571 -23.041 1.00 77.62 254 ALA A O 1
ATOM 1766 N N . CYS A 1 219 ? 18.960 73.317 -23.397 1.00 82.22 255 CYS A N 1
ATOM 1767 C CA . CYS A 1 219 ? 18.162 73.116 -24.613 1.00 87.30 255 CYS A CA 1
ATOM 1768 C C . CYS A 1 219 ? 17.858 71.618 -24.770 1.00 92.55 255 CYS A C 1
ATOM 1769 O O . CYS A 1 219 ? 18.725 70.784 -24.510 1.00 91.25 255 CYS A O 1
ATOM 1772 N N . GLY A 1 220 ? 16.616 71.305 -25.139 1.00 91.97 256 GLY A N 1
ATOM 1773 C CA . GLY A 1 220 ? 16.117 69.937 -25.256 1.00 93.63 256 GLY A CA 1
ATOM 1774 C C . GLY A 1 220 ? 16.377 69.177 -26.545 1.00 103.61 256 GLY A C 1
ATOM 1775 O O . GLY A 1 220 ? 17.252 69.545 -27.339 1.00 105.28 256 GLY A O 1
ATOM 1776 N N . GLN A 1 221 ? 15.607 68.078 -26.730 1.00 102.93 257 GLN A N 1
ATOM 1777 C CA . GLN A 1 221 ? 15.650 67.155 -27.876 1.00 108.15 257 GLN A CA 1
ATOM 1778 C C . GLN A 1 221 ? 15.324 67.874 -29.192 1.00 117.05 257 GLN A C 1
ATOM 1779 O O . GLN A 1 221 ? 15.843 67.498 -30.246 1.00 121.17 257 GLN A O 1
ATOM 1785 N N . ASP A 1 222 ? 14.468 68.906 -29.114 1.00 112.68 258 ASP A N 1
ATOM 1786 C CA . ASP A 1 222 ? 14.053 69.758 -30.227 1.00 116.02 258 ASP A CA 1
ATOM 1787 C C . ASP A 1 222 ? 15.201 70.697 -30.649 1.00 119.01 258 ASP A C 1
ATOM 1788 O O . ASP A 1 222 ? 15.340 71.001 -31.836 1.00 122.50 258 ASP A O 1
ATOM 1793 N N . GLY A 1 223 ? 16.006 71.124 -29.673 1.00 110.70 259 GLY A N 1
ATOM 1794 C CA . GLY A 1 223 ? 17.137 72.025 -29.874 1.00 109.96 259 GLY A CA 1
ATOM 1795 C C . GLY A 1 223 ? 16.853 73.459 -29.468 1.00 110.25 259 GLY A C 1
ATOM 1796 O O . GLY A 1 223 ? 17.709 74.332 -29.644 1.00 110.10 259 GLY A O 1
ATOM 1797 N N . GLN A 1 224 ? 15.640 73.710 -28.930 1.00 103.81 260 GLN A N 1
ATOM 1798 C CA . GLN A 1 224 ? 15.163 75.021 -28.484 1.00 101.64 260 GLN A CA 1
ATOM 1799 C C . GLN A 1 224 ? 15.589 75.274 -27.044 1.00 97.29 260 GLN A C 1
ATOM 1800 O O . GLN A 1 224 ? 15.490 74.377 -26.196 1.00 92.97 260 GLN A O 1
ATOM 1806 N N . LEU A 1 225 ? 16.058 76.510 -26.780 1.00 91.53 261 LEU A N 1
ATOM 1807 C CA . LEU A 1 225 ? 16.518 76.973 -25.467 1.00 86.23 261 LEU A CA 1
ATOM 1808 C C . LEU A 1 225 ? 15.427 76.774 -24.432 1.00 84.79 261 LEU A C 1
ATOM 1809 O O . LEU A 1 225 ? 14.288 77.208 -24.641 1.00 85.63 261 LEU A O 1
ATOM 1814 N N . LYS A 1 226 ? 15.763 76.063 -23.340 1.00 75.64 262 LYS A N 1
ATOM 1815 C CA . LYS A 1 226 ? 14.821 75.769 -22.263 1.00 71.59 262 LYS A CA 1
ATOM 1816 C C . LYS A 1 226 ? 14.769 76.930 -21.252 1.00 70.97 262 LYS A C 1
ATOM 1817 O O . LYS A 1 226 ? 13.922 76.930 -20.358 1.00 68.12 262 LYS A O 1
ATOM 1823 N N . GLY A 1 227 ? 15.623 77.934 -21.452 1.00 67.38 263 GLY A N 1
ATOM 1824 C CA . GLY A 1 227 ? 15.646 79.142 -20.635 1.00 66.06 263 GLY A CA 1
ATOM 1825 C C . GLY A 1 227 ? 16.489 79.117 -19.379 1.00 66.11 263 GLY A C 1
ATOM 1826 O O . GLY A 1 227 ? 16.389 80.046 -18.577 1.00 65.68 263 GLY A O 1
ATOM 1827 N N . PHE A 1 228 ? 17.326 78.087 -19.180 1.00 60.61 264 PHE A N 1
ATOM 1828 C CA . PHE A 1 228 ? 18.148 78.065 -17.969 1.00 58.59 264 PHE A CA 1
ATOM 1829 C C . PHE A 1 228 ? 19.579 77.586 -18.236 1.00 64.27 264 PHE A C 1
ATOM 1830 O O . PHE A 1 228 ? 19.875 77.109 -19.328 1.00 64.75 264 PHE A O 1
ATOM 1838 N N . ALA A 1 229 ? 20.456 77.712 -17.217 1.00 61.69 265 ALA A N 1
ATOM 1839 C CA . ALA A 1 229 ? 21.853 77.279 -17.276 1.00 63.23 265 ALA A CA 1
ATOM 1840 C C . ALA A 1 229 ? 22.267 76.541 -16.001 1.00 65.45 265 ALA A C 1
ATOM 1841 O O . ALA A 1 229 ? 21.855 76.927 -14.905 1.00 64.03 265 ALA A O 1
ATOM 1843 N N . VAL A 1 230 ? 23.091 75.488 -16.149 1.00 63.00 266 VAL A N 1
ATOM 1844 C CA . VAL A 1 230 ? 23.648 74.673 -15.049 1.00 61.49 266 VAL A CA 1
ATOM 1845 C C . VAL A 1 230 ? 25.174 74.851 -15.028 1.00 66.47 266 VAL A C 1
ATOM 1846 O O . VAL A 1 230 ? 25.830 74.589 -16.037 1.00 69.73 266 VAL A O 1
ATOM 1850 N N . LEU A 1 231 ? 25.727 75.308 -13.886 1.00 60.80 267 LEU A N 1
ATOM 1851 C CA . LEU A 1 231 ? 27.158 75.581 -13.681 1.00 61.64 267 LEU A CA 1
ATOM 1852 C C . LEU A 1 231 ? 27.750 74.730 -12.562 1.00 66.10 267 LEU A C 1
ATOM 1853 O O . LEU A 1 231 ? 27.069 74.468 -11.581 1.00 63.51 267 LEU A O 1
ATOM 1858 N N . GLU A 1 232 ? 29.022 74.331 -12.693 1.00 65.55 268 GLU A N 1
ATOM 1859 C CA . GLU A 1 232 ? 29.732 73.572 -11.664 1.00 66.30 268 GLU A CA 1
ATOM 1860 C C . GLU A 1 232 ? 31.023 74.303 -11.291 1.00 70.64 268 GLU A C 1
ATOM 1861 O O . GLU A 1 232 ? 31.646 74.926 -12.149 1.00 71.80 268 GLU A O 1
ATOM 1867 N N . TYR A 1 233 ? 31.382 74.267 -10.000 1.00 66.14 269 TYR A N 1
ATOM 1868 C CA . TYR A 1 233 ? 32.609 74.847 -9.453 1.00 67.62 269 TYR A CA 1
ATOM 1869 C C . TYR A 1 233 ? 33.389 73.749 -8.782 1.00 74.83 269 TYR A C 1
ATOM 1870 O O . TYR A 1 233 ? 32.791 72.768 -8.334 1.00 73.94 269 TYR A O 1
ATOM 1879 N N . GLU A 1 234 ? 34.725 73.908 -8.725 1.00 74.82 270 GLU A N 1
ATOM 1880 C CA . GLU A 1 234 ? 35.688 72.973 -8.124 1.00 77.53 270 GLU A CA 1
ATOM 1881 C C . GLU A 1 234 ? 35.279 72.593 -6.687 1.00 79.89 270 GLU A C 1
ATOM 1882 O O . GLU A 1 234 ? 35.237 71.404 -6.366 1.00 80.40 270 GLU A O 1
ATOM 1888 N N . THR A 1 235 ? 34.968 73.601 -5.841 1.00 74.42 271 THR A N 1
ATOM 1889 C CA . THR A 1 235 ? 34.573 73.392 -4.443 1.00 73.56 271 THR A CA 1
ATOM 1890 C C . THR A 1 235 ? 33.153 73.953 -4.179 1.00 72.54 271 THR A C 1
ATOM 1891 O O . THR A 1 235 ? 32.646 74.777 -4.951 1.00 69.62 271 THR A O 1
ATOM 1895 N N . ALA A 1 236 ? 32.547 73.514 -3.059 1.00 68.08 272 ALA A N 1
ATOM 1896 C CA . ALA A 1 236 ? 31.251 73.948 -2.548 1.00 65.17 272 ALA A CA 1
ATOM 1897 C C . ALA A 1 236 ? 31.312 75.432 -2.164 1.00 70.20 272 ALA A C 1
ATOM 1898 O O . ALA A 1 236 ? 30.387 76.184 -2.477 1.00 67.71 272 ALA A O 1
ATOM 1900 N N . GLU A 1 237 ? 32.421 75.847 -1.508 1.00 70.17 273 GLU A N 1
ATOM 1901 C CA . GLU A 1 237 ? 32.706 77.225 -1.073 1.00 71.73 273 GLU A CA 1
ATOM 1902 C C . GLU A 1 237 ? 32.709 78.181 -2.269 1.00 73.96 273 GLU A C 1
ATOM 1903 O O . GLU A 1 237 ? 32.136 79.272 -2.181 1.00 72.54 273 GLU A O 1
ATOM 1909 N N . MET A 1 238 ? 33.355 77.753 -3.383 1.00 70.25 274 MET A N 1
ATOM 1910 C CA . MET A 1 238 ? 33.469 78.490 -4.639 1.00 69.00 274 MET A CA 1
ATOM 1911 C C . MET A 1 238 ? 32.075 78.772 -5.204 1.00 69.86 274 MET A C 1
ATOM 1912 O O . MET A 1 238 ? 31.783 79.913 -5.571 1.00 69.33 274 MET A O 1
ATOM 1917 N N . ALA A 1 239 ? 31.202 77.744 -5.202 1.00 63.59 275 ALA A N 1
ATOM 1918 C CA . ALA A 1 239 ? 29.815 77.836 -5.633 1.00 59.62 275 ALA A CA 1
ATOM 1919 C C . ALA A 1 239 ? 29.032 78.834 -4.757 1.00 61.74 275 ALA A C 1
ATOM 1920 O O . ALA A 1 239 ? 28.361 79.716 -5.297 1.00 61.42 275 ALA A O 1
ATOM 1922 N N . GLU A 1 240 ? 29.157 78.733 -3.426 1.00 58.41 276 GLU A N 1
ATOM 1923 C CA . GLU A 1 240 ? 28.471 79.620 -2.481 1.00 58.92 276 GLU A CA 1
ATOM 1924 C C . GLU A 1 240 ? 28.818 81.122 -2.705 1.00 67.58 276 GLU A C 1
ATOM 1925 O O . GLU A 1 240 ? 27.901 81.941 -2.831 1.00 66.63 276 GLU A O 1
ATOM 1931 N N . GLU A 1 241 ? 30.128 81.462 -2.750 1.00 67.91 277 GLU A N 1
ATOM 1932 C CA . GLU A 1 241 ? 30.662 82.817 -2.945 1.00 69.91 277 GLU A CA 1
ATOM 1933 C C . GLU A 1 241 ? 30.220 83.409 -4.279 1.00 71.15 277 GLU A C 1
ATOM 1934 O O . GLU A 1 241 ? 29.791 84.567 -4.324 1.00 71.58 277 GLU A O 1
ATOM 1940 N N . ALA A 1 242 ? 30.312 82.608 -5.356 1.00 64.81 278 ALA A N 1
ATOM 1941 C CA . ALA A 1 242 ? 29.896 82.989 -6.693 1.00 63.26 278 ALA A CA 1
ATOM 1942 C C . ALA A 1 242 ? 28.399 83.361 -6.739 1.00 67.94 278 ALA A C 1
ATOM 1943 O O . ALA A 1 242 ? 28.081 84.447 -7.221 1.00 69.03 278 ALA A O 1
ATOM 1945 N N . GLN A 1 243 ? 27.493 82.509 -6.183 1.00 63.21 279 GLN A N 1
ATOM 1946 C CA . GLN A 1 243 ? 26.051 82.778 -6.241 1.00 62.13 279 GLN A CA 1
ATOM 1947 C C . GLN A 1 243 ? 25.647 83.991 -5.384 1.00 69.34 279 GLN A C 1
ATOM 1948 O O . GLN A 1 243 ? 24.716 84.700 -5.776 1.00 69.01 279 GLN A O 1
ATOM 1954 N N . GLN A 1 244 ? 26.339 84.228 -4.245 1.00 68.48 280 GLN A N 1
ATOM 1955 C CA . GLN A 1 244 ? 26.070 85.327 -3.312 1.00 70.74 280 GLN A CA 1
ATOM 1956 C C . GLN A 1 244 ? 26.192 86.708 -3.966 1.00 77.65 280 GLN A C 1
ATOM 1957 O O . GLN A 1 244 ? 25.359 87.571 -3.687 1.00 78.76 280 GLN A O 1
ATOM 1963 N N . GLN A 1 245 ? 27.186 86.911 -4.852 1.00 75.21 281 GLN A N 1
ATOM 1964 C CA . GLN A 1 245 ? 27.358 88.207 -5.514 1.00 77.09 281 GLN A CA 1
ATOM 1965 C C . GLN A 1 245 ? 26.727 88.228 -6.922 1.00 77.70 281 GLN A C 1
ATOM 1966 O O . GLN A 1 245 ? 26.435 89.314 -7.426 1.00 79.60 281 GLN A O 1
ATOM 1972 N N . ALA A 1 246 ? 26.538 87.053 -7.562 1.00 69.73 282 ALA A N 1
ATOM 1973 C CA . ALA A 1 246 ? 25.936 86.989 -8.901 1.00 67.22 282 ALA A CA 1
ATOM 1974 C C . ALA A 1 246 ? 24.390 86.964 -8.832 1.00 69.90 282 ALA A C 1
ATOM 1975 O O . ALA A 1 246 ? 23.729 87.118 -9.864 1.00 68.31 282 ALA A O 1
ATOM 1977 N N . ASP A 1 247 ? 23.808 86.811 -7.622 1.00 67.03 283 ASP A N 1
ATOM 1978 C CA . ASP A 1 247 ? 22.350 86.816 -7.509 1.00 66.09 283 ASP A CA 1
ATOM 1979 C C . ASP A 1 247 ? 21.797 88.228 -7.675 1.00 74.87 283 ASP A C 1
ATOM 1980 O O . ASP A 1 247 ? 22.236 89.164 -6.997 1.00 76.98 283 ASP A O 1
ATOM 1985 N N . GLY A 1 248 ? 20.852 88.356 -8.598 1.00 72.71 284 GLY A N 1
ATOM 1986 C CA . GLY A 1 248 ? 20.215 89.625 -8.920 1.00 75.98 284 GLY A CA 1
ATOM 1987 C C . GLY A 1 248 ? 21.066 90.512 -9.802 1.00 82.67 284 GLY A C 1
ATOM 1988 O O . GLY A 1 248 ? 20.778 91.702 -9.940 1.00 85.74 284 GLY A O 1
ATOM 1989 N N . LEU A 1 249 ? 22.114 89.934 -10.417 1.00 78.79 285 LEU A N 1
ATOM 1990 C CA . LEU A 1 249 ? 23.031 90.642 -11.311 1.00 80.66 285 LEU A CA 1
ATOM 1991 C C . LEU A 1 249 ? 22.313 90.981 -12.615 1.00 85.51 285 LEU A C 1
ATOM 1992 O O . LEU A 1 249 ? 21.723 90.098 -13.243 1.00 82.37 285 LEU A O 1
ATOM 1997 N N . SER A 1 250 ? 22.354 92.273 -13.000 1.00 85.87 286 SER A N 1
ATOM 1998 C CA . SER A 1 250 ? 21.747 92.782 -14.227 1.00 87.55 286 SER A CA 1
ATOM 1999 C C . SER A 1 250 ? 22.577 92.342 -15.428 1.00 89.54 286 SER A C 1
ATOM 2000 O O . SER A 1 250 ? 23.784 92.594 -15.472 1.00 90.16 286 SER A O 1
ATOM 2003 N N . LEU A 1 251 ? 21.938 91.639 -16.370 1.00 83.85 287 LEU A N 1
ATOM 2004 C CA . LEU A 1 251 ? 22.562 91.147 -17.596 1.00 83.41 287 LEU A CA 1
ATOM 2005 C C . LEU A 1 251 ? 21.519 91.170 -18.697 1.00 89.09 287 LEU A C 1
ATOM 2006 O O . LEU A 1 251 ? 20.558 90.401 -18.649 1.00 86.86 287 LEU A O 1
ATOM 2011 N N . GLY A 1 252 ? 21.708 92.070 -19.660 1.00 89.73 288 GLY A N 1
ATOM 2012 C CA . GLY A 1 252 ? 20.777 92.262 -20.764 1.00 92.20 288 GLY A CA 1
ATOM 2013 C C . GLY A 1 252 ? 19.535 92.967 -20.268 1.00 98.29 288 GLY A C 1
ATOM 2014 O O . GLY A 1 252 ? 19.633 93.991 -19.588 1.00 99.46 288 GLY A O 1
ATOM 2015 N N . GLY A 1 253 ? 18.381 92.383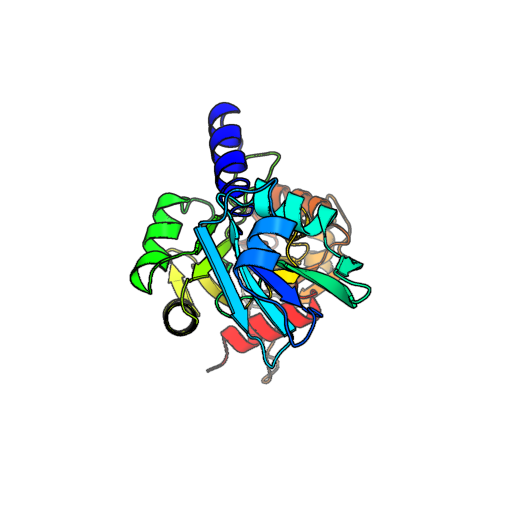 -20.548 1.00 95.97 289 GLY A N 1
ATOM 2016 C CA . GLY A 1 253 ? 17.104 92.950 -20.129 1.00 98.62 289 GLY A CA 1
ATOM 2017 C C . GLY A 1 253 ? 16.500 92.414 -18.843 1.00 100.99 289 GLY A C 1
ATOM 2018 O O . GLY A 1 253 ? 15.329 92.707 -18.575 1.00 102.52 289 GLY A O 1
ATOM 2019 N N . SER A 1 254 ? 17.271 91.627 -18.027 1.00 93.67 290 SER A N 1
ATOM 2020 C CA . SER A 1 254 ? 16.736 91.047 -16.781 1.00 90.83 290 SER A CA 1
ATOM 2021 C C . SER A 1 254 ? 17.791 90.673 -15.719 1.00 90.68 290 SER A C 1
ATOM 2022 O O . SER A 1 254 ? 18.871 90.174 -16.051 1.00 88.06 290 SER A O 1
ATOM 2025 N N . HIS A 1 255 ? 17.418 90.859 -14.424 1.00 85.66 291 HIS A N 1
ATOM 2026 C CA . HIS A 1 255 ? 18.230 90.505 -13.260 1.00 82.49 291 HIS A CA 1
ATOM 2027 C C . HIS A 1 255 ? 18.243 88.989 -13.147 1.00 81.01 291 HIS A C 1
ATOM 2028 O O . HIS A 1 255 ? 17.188 88.375 -12.946 1.00 79.40 291 HIS A O 1
ATOM 2035 N N . LEU A 1 256 ? 19.424 88.382 -13.319 1.00 75.07 292 LEU A N 1
ATOM 2036 C CA . LEU A 1 256 ? 19.584 86.927 -13.283 1.00 70.93 292 LEU A CA 1
ATOM 2037 C C . LEU A 1 256 ? 19.356 86.356 -11.910 1.00 68.83 292 LEU A C 1
ATOM 2038 O O . LEU A 1 256 ? 19.813 86.912 -10.908 1.00 68.55 292 LEU A O 1
ATOM 2043 N N . ARG A 1 257 ? 18.664 85.222 -11.876 1.00 61.69 293 ARG A N 1
ATOM 2044 C CA . ARG A 1 257 ? 18.423 84.475 -10.647 1.00 58.33 293 ARG A CA 1
ATOM 2045 C C . ARG A 1 257 ? 19.393 83.311 -10.630 1.00 58.49 293 ARG A C 1
ATOM 2046 O O . ARG A 1 257 ? 19.444 82.541 -11.596 1.00 57.38 293 ARG A O 1
ATOM 2054 N N . VAL A 1 258 ? 20.214 83.226 -9.579 1.00 53.95 294 VAL A N 1
ATOM 2055 C CA . VAL A 1 258 ? 21.192 82.142 -9.479 1.00 52.78 294 VAL A CA 1
ATOM 2056 C C . VAL A 1 258 ? 20.899 81.388 -8.179 1.00 52.40 294 VAL A C 1
ATOM 2057 O O . VAL A 1 258 ? 20.725 81.963 -7.099 1.00 52.18 294 VAL A O 1
ATOM 2061 N N . SER A 1 259 ? 20.732 80.097 -8.336 1.00 48.01 295 SER A N 1
ATOM 2062 C CA . SER A 1 259 ? 20.298 79.222 -7.252 1.00 46.67 295 SER A CA 1
ATOM 2063 C C . SER A 1 259 ? 21.149 77.985 -7.157 1.00 50.62 295 SER A C 1
ATOM 2064 O O . SER A 1 259 ? 21.783 77.598 -8.132 1.00 48.56 295 SER A O 1
ATOM 2067 N N . PHE A 1 260 ? 21.101 77.322 -5.996 1.00 47.85 296 PHE A N 1
ATOM 2068 C CA . PHE A 1 260 ? 21.824 76.087 -5.808 1.00 47.72 296 PHE A CA 1
ATOM 2069 C C . PHE A 1 260 ? 21.021 74.898 -6.344 1.00 51.99 296 PHE A C 1
ATOM 2070 O O . PHE A 1 260 ? 19.819 74.776 -6.077 1.00 51.58 296 PHE A O 1
ATOM 2078 N N . CYS A 1 261 ? 21.706 73.997 -7.065 1.00 48.06 297 CYS A N 1
ATOM 2079 C CA . CYS A 1 261 ? 21.155 72.729 -7.529 1.00 46.05 297 CYS A CA 1
ATOM 2080 C C . CYS A 1 261 ? 21.216 71.724 -6.375 1.00 50.83 297 CYS A C 1
ATOM 2081 O O . CYS A 1 261 ? 22.054 71.890 -5.486 1.00 51.04 297 CYS A O 1
ATOM 2084 N N . ALA A 1 262 ? 20.413 70.627 -6.433 1.00 46.78 298 ALA A N 1
ATOM 2085 C CA . ALA A 1 262 ? 20.524 69.523 -5.466 1.00 46.12 298 ALA A CA 1
ATOM 2086 C C . ALA A 1 262 ? 21.961 68.991 -5.512 1.00 49.87 298 ALA A C 1
ATOM 2087 O O . ALA A 1 262 ? 22.477 68.831 -6.622 1.00 49.61 298 ALA A O 1
ATOM 2089 N N . PRO A 1 263 ? 22.654 68.807 -4.352 1.00 46.83 299 PRO A N 1
ATOM 2090 C CA . PRO A 1 263 ? 24.076 68.381 -4.383 1.00 49.25 299 PRO A CA 1
ATOM 2091 C C . PRO A 1 263 ? 24.296 66.931 -4.794 1.00 56.26 299 PRO A C 1
ATOM 2092 O O . PRO A 1 263 ? 23.432 66.091 -4.578 1.00 56.14 299 PRO A O 1
ATOM 2096 N N . GLY A 1 264 ? 25.466 66.644 -5.339 1.00 56.12 300 GLY A N 1
ATOM 2097 C CA . GLY A 1 264 ? 25.815 65.281 -5.722 1.00 58.61 300 GLY A CA 1
ATOM 2098 C C . GLY A 1 264 ? 26.118 65.082 -7.190 1.00 65.00 300 GLY A C 1
ATOM 2099 O O . GLY A 1 264 ? 27.282 64.851 -7.521 1.00 68.91 300 GLY A O 1
ATOM 2100 N N . PRO A 1 265 ? 25.113 65.148 -8.113 1.00 59.33 301 PRO A N 1
ATOM 2101 C CA . PRO A 1 265 ? 25.416 64.918 -9.535 1.00 60.07 301 PRO A CA 1
ATOM 2102 C C . PRO A 1 265 ? 26.275 66.020 -10.148 1.00 63.96 301 PRO A C 1
ATOM 2103 O O . PRO A 1 265 ? 26.076 67.189 -9.814 1.00 60.98 301 PRO A O 1
ATOM 2107 N N . PRO A 1 266 ? 27.229 65.670 -11.051 1.00 64.54 302 PRO A N 1
ATOM 2108 C CA . PRO A 1 266 ? 28.049 66.721 -11.699 1.00 65.29 302 PRO A CA 1
ATOM 2109 C C . PRO A 1 266 ? 27.223 67.595 -12.658 1.00 69.20 302 PRO A C 1
ATOM 2110 O O . PRO A 1 266 ? 26.097 67.230 -13.007 1.00 67.93 302 PRO A O 1
ATOM 2114 N N . GLY A 1 267 ? 27.786 68.734 -13.063 1.00 66.84 303 GLY A N 1
ATOM 2115 C CA . GLY A 1 267 ? 27.167 69.702 -13.972 1.00 65.76 303 GLY A CA 1
ATOM 2116 C C . GLY A 1 267 ? 26.393 69.112 -15.133 1.00 69.77 303 GLY A C 1
ATOM 2117 O O . GLY A 1 267 ? 25.275 69.550 -15.417 1.00 67.63 303 GLY A O 1
ATOM 2118 N N . ARG A 1 268 ? 26.975 68.095 -15.791 1.00 68.91 304 ARG A N 1
ATOM 2119 C CA . ARG A 1 268 ? 26.402 67.390 -16.941 1.00 70.15 304 ARG A CA 1
ATOM 2120 C C . ARG A 1 268 ? 25.135 66.608 -16.557 1.00 70.79 304 ARG A C 1
ATOM 2121 O O . ARG A 1 268 ? 24.144 66.657 -17.289 1.00 69.32 304 ARG A O 1
ATOM 2129 N N . SER A 1 269 ? 25.216 65.830 -15.460 1.00 66.50 305 SER A N 1
ATOM 2130 C CA . SER A 1 269 ? 24.149 64.973 -14.953 1.00 65.06 305 SER A CA 1
ATOM 2131 C C . SER A 1 269 ? 22.967 65.803 -14.422 1.00 63.76 305 SER A C 1
ATOM 2132 O O . SER A 1 269 ? 21.823 65.384 -14.604 1.00 63.35 305 SER A O 1
ATOM 2135 N N . MET A 1 270 ? 23.237 66.971 -13.792 1.00 56.68 306 MET A N 1
ATOM 2136 C CA . MET A 1 270 ? 22.194 67.867 -13.296 1.00 53.93 306 MET A CA 1
ATOM 2137 C C . MET A 1 270 ? 21.476 68.564 -14.471 1.00 60.48 306 MET A C 1
ATOM 2138 O O . MET A 1 270 ? 20.258 68.757 -14.412 1.00 58.93 306 MET A O 1
ATOM 2143 N N . LEU A 1 271 ? 22.224 68.917 -15.542 1.00 58.98 307 LEU A N 1
ATOM 2144 C CA . LEU A 1 271 ? 21.651 69.566 -16.726 1.00 59.57 307 LEU A CA 1
ATOM 2145 C C . LEU A 1 271 ? 20.611 68.657 -17.389 1.00 64.61 307 LEU A C 1
ATOM 2146 O O . LEU A 1 271 ? 19.482 69.093 -17.618 1.00 63.63 307 LEU A O 1
ATOM 2151 N N . ALA A 1 272 ? 20.981 67.391 -17.653 1.00 62.80 308 ALA A N 1
ATOM 2152 C CA . ALA A 1 272 ? 20.100 66.410 -18.283 1.00 62.97 308 ALA A CA 1
ATOM 2153 C C . ALA A 1 272 ? 18.850 66.125 -17.443 1.00 62.92 308 ALA A C 1
ATOM 2154 O O . ALA A 1 272 ? 17.771 65.985 -18.015 1.00 63.67 308 ALA A O 1
ATOM 2156 N N . ALA A 1 273 ? 18.994 66.031 -16.098 1.00 55.32 309 ALA A N 1
ATOM 2157 C CA . ALA A 1 273 ? 17.907 65.733 -15.173 1.00 53.20 309 ALA A CA 1
ATOM 2158 C C . ALA A 1 273 ? 16.885 66.861 -15.126 1.00 54.03 309 ALA A C 1
ATOM 2159 O O . ALA A 1 273 ? 15.690 66.577 -15.121 1.00 54.03 309 ALA A O 1
ATOM 2161 N N . LEU A 1 274 ? 17.355 68.125 -15.105 1.00 49.68 310 LEU A N 1
ATOM 2162 C CA . LEU A 1 274 ? 16.533 69.329 -15.042 1.00 49.36 310 LEU A CA 1
ATOM 2163 C C . LEU A 1 274 ? 15.767 69.539 -16.360 1.00 56.43 310 LEU A C 1
ATOM 2164 O O . LEU A 1 274 ? 14.659 70.073 -16.345 1.00 54.50 310 LEU A O 1
ATOM 2169 N N . ILE A 1 275 ? 16.349 69.088 -17.492 1.00 56.38 311 ILE A N 1
ATOM 2170 C CA . ILE A 1 275 ? 15.719 69.145 -18.808 1.00 58.35 311 ILE A CA 1
ATOM 2171 C C . ILE A 1 275 ? 14.656 68.033 -18.831 1.00 61.94 311 ILE A C 1
ATOM 2172 O O . ILE A 1 275 ? 13.520 68.283 -19.249 1.00 61.36 311 ILE A O 1
ATOM 2177 N N . ALA A 1 276 ? 14.996 66.840 -18.294 1.00 58.42 312 ALA A N 1
ATOM 2178 C CA . 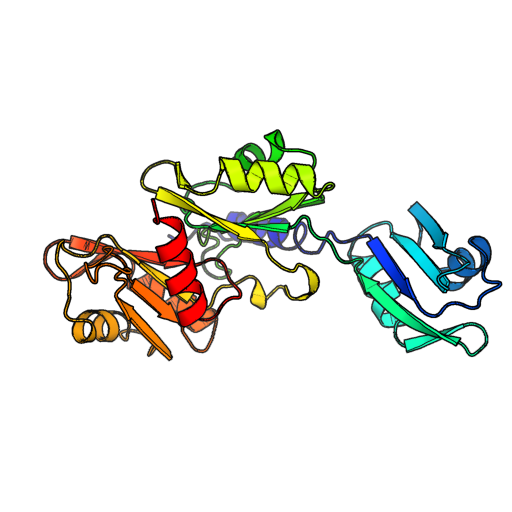ALA A 1 276 ? 14.054 65.718 -18.213 1.00 59.95 312 ALA A CA 1
ATOM 2179 C C . ALA A 1 276 ? 12.908 66.025 -17.230 1.00 63.60 312 ALA A C 1
ATOM 2180 O O . ALA A 1 276 ? 11.821 65.464 -17.370 1.00 64.56 312 ALA A O 1
ATOM 2182 N N . ALA A 1 277 ? 13.154 66.926 -16.251 1.00 58.57 313 ALA A N 1
ATOM 2183 C CA . ALA A 1 277 ? 12.142 67.371 -15.295 1.00 56.70 313 ALA A CA 1
ATOM 2184 C C . ALA A 1 277 ? 11.042 68.185 -16.022 1.00 63.06 313 ALA A C 1
ATOM 2185 O O . ALA A 1 277 ? 9.863 68.059 -15.682 1.00 61.90 313 ALA A O 1
ATOM 2187 N N . GLN A 1 278 ? 11.427 68.956 -17.061 1.00 62.88 314 GLN A N 1
ATOM 2188 C CA . GLN A 1 278 ? 10.515 69.786 -17.855 1.00 65.78 314 GLN A CA 1
ATOM 2189 C C . GLN A 1 278 ? 9.930 69.042 -19.078 1.00 76.10 314 GLN A C 1
ATOM 2190 O O . GLN A 1 278 ? 9.210 69.659 -19.863 1.00 78.58 314 GLN A O 1
ATOM 2196 N N . ALA A 1 279 ? 10.234 67.737 -19.248 1.00 75.22 315 ALA A N 1
ATOM 2197 C CA . ALA A 1 279 ? 9.753 66.957 -20.393 1.00 79.70 315 ALA A CA 1
ATOM 2198 C C . ALA A 1 279 ? 8.260 66.625 -20.272 1.00 86.76 315 ALA A C 1
ATOM 2199 O O . ALA A 1 279 ? 7.799 66.223 -19.201 1.00 84.69 315 ALA A O 1
ATOM 2201 N N . THR A 1 280 ? 7.516 66.792 -21.387 1.00 87.56 316 THR A N 1
ATOM 2202 C CA . THR A 1 280 ? 6.075 66.535 -21.459 1.00 120.33 316 THR A CA 1
ATOM 2203 C C . THR A 1 280 ? 5.806 65.187 -22.134 1.00 153.76 316 THR A C 1
ATOM 2204 O O . THR A 1 280 ? 6.312 64.922 -23.222 1.00 119.51 316 THR A O 1
#

CATH classification: 3.30.70.330 (+2 more: 3.30.70.330, 3.30.70.330)

Sequence (280 aa):
HMLDPEEIRKRLEHTERRQFRNRRRKILIRGLPGDVTNQEVHDLLSDYELKYCFVDKYKGTAFVTLLNGEQAEAAINAFHQSRLRERELSVQLQPTDALLCVANLPPSLTQQQFEELVRPFGSLERCFLVYSERRTGQSKGYGFAEYMKKDSAARAKSDLLGKPLGPRTLYVHWTDAGQLTPALLHSRCLCVDRLPPGFNDVDALCRALSAVHSPTFCQLACGQDGQLKGFAVLEYETAEMAEEAQQQADGLSLGGSHLRVSFCAPGPPGRSMLAALIAAQAT